Protein AF-A0A923QTP8-F1 (afdb_monomer)

Secondary structure (DSSP, 8-state):
------------PPPPP--------------S----------TTS-HHHHHHHHHHHHHHHHHHHHHH--HHHHHHHHHHHHHHHHHHHHHH-TTGGG----HHHHHHHHHHHHHHHHHHHHS-HHHHHHHHHHHHHHHHHHHHHHHHH-BTTB-S-GGG-S--TTS--S-SS-----HHHHHHHHHHHHHHHHHHHHHHHHHHHHHHHTT-

Radius of gyration: 27.54 Å; Cα contacts (8 Å, |Δi|>4): 212; chains: 1; bounding box: 86×65×60 Å

Foldseek 3Di:
DDDDDDPDPPDDDDDDDPPPDDPPDDVPPPPPDDDDDDPDPCPDPDVVVVVVVVVVVVVVVVVVVVQLDALLLVLLQVVLVVLLVVLVVCVVPCCVVNARSQPVNSVVSNVLSVVSNCLSHPHTLVSSLVSLLVLLVVLQVVLVLCVVQADAPDDSDVVPVDPDPPPPCSDPDDPRSDNVVSVVSNVSSCSSNVSSVVSVVVVVVVVVVVVD

Mean predicted aligned error: 13.57 Å

Sequence (212 aa):
MEFKKNDRLKASQPFPGTSNRAPDYKPSELSPGLSTSSRGHISGVDSTYLEREFIRSNRLARDQRLVFASPANTACTILGAVIILFGLIGFGIPSFFGLHMSPANNFIHLFLGGVALYFGLKTPSKTATKAALTFGTLFGLVALTGFLFGSPGTFSMPLFSGNDPLLWPISRGSFELGASDHVIHALLAIAFLIPAFSSRMKDRNLQADATR

pLDDT: mean 76.87, std 19.94, range [34.31, 98.38]

Structure (mmCIF, N/CA/C/O backbone):
data_AF-A0A923QTP8-F1
#
_entry.id   AF-A0A923QTP8-F1
#
loop_
_atom_site.group_PDB
_atom_site.id
_atom_site.type_symbol
_atom_site.label_atom_id
_atom_site.label_alt_id
_atom_site.label_comp_id
_atom_site.label_asym_id
_atom_site.label_entity_id
_atom_site.label_seq_id
_atom_site.pdbx_PDB_ins_code
_atom_site.Cartn_x
_atom_site.Cartn_y
_atom_site.Cartn_z
_atom_site.occupancy
_atom_site.B_iso_or_equiv
_atom_site.auth_seq_id
_atom_site.auth_comp_id
_atom_site.auth_asym_id
_atom_site.auth_atom_id
_atom_site.pdbx_PDB_model_num
ATOM 1 N N . MET A 1 1 ? -2.875 -47.825 8.045 1.00 49.88 1 MET A N 1
ATOM 2 C CA . MET A 1 1 ? -2.839 -46.376 8.340 1.00 49.88 1 MET A CA 1
ATOM 3 C C . MET A 1 1 ? -4.049 -45.750 7.676 1.00 49.88 1 MET A C 1
ATOM 5 O O . MET A 1 1 ? -4.094 -45.666 6.458 1.00 49.88 1 MET A O 1
ATOM 9 N N . GLU A 1 2 ? -5.073 -45.454 8.467 1.00 48.69 2 GLU A N 1
ATOM 10 C CA . GLU A 1 2 ? -6.400 -45.053 7.998 1.00 48.69 2 GLU A CA 1
ATOM 11 C C . GLU A 1 2 ? -6.471 -43.521 7.923 1.00 48.69 2 GLU A C 1
ATOM 13 O O . GLU A 1 2 ? -6.349 -42.824 8.932 1.00 48.69 2 GLU A O 1
ATOM 18 N N . PHE A 1 3 ? -6.582 -42.985 6.705 1.00 48.06 3 PHE A N 1
ATOM 19 C CA . PHE A 1 3 ? -6.635 -41.546 6.455 1.00 48.06 3 PHE A CA 1
ATOM 20 C C . PHE A 1 3 ? -8.047 -41.026 6.745 1.00 48.06 3 PHE A C 1
ATOM 22 O O . PHE A 1 3 ? -8.978 -41.200 5.958 1.00 48.06 3 PHE A O 1
ATOM 29 N N . LYS A 1 4 ? -8.202 -40.379 7.902 1.00 59.47 4 LYS A N 1
ATOM 30 C CA . LYS A 1 4 ? -9.449 -39.754 8.349 1.00 59.47 4 LYS A CA 1
ATOM 31 C C . LYS A 1 4 ? -9.740 -38.507 7.503 1.00 59.47 4 LYS A C 1
ATOM 33 O O . LYS A 1 4 ? -9.095 -37.470 7.652 1.00 59.47 4 LYS A O 1
ATOM 38 N N . LYS A 1 5 ? -10.707 -38.633 6.592 1.00 55.53 5 LYS A N 1
ATOM 39 C CA . LYS A 1 5 ? -11.256 -37.556 5.756 1.00 55.53 5 LYS A CA 1
ATOM 40 C C . LYS A 1 5 ? -11.964 -36.535 6.659 1.00 55.53 5 LYS A C 1
ATOM 42 O O . LYS A 1 5 ? -12.968 -36.854 7.286 1.00 55.53 5 LYS A O 1
ATOM 47 N N . ASN A 1 6 ? -11.417 -35.325 6.762 1.00 59.94 6 ASN A N 1
ATOM 48 C CA . ASN A 1 6 ? -12.056 -34.220 7.475 1.00 59.94 6 ASN A CA 1
ATOM 49 C C . ASN A 1 6 ? -12.914 -33.410 6.500 1.00 59.94 6 ASN A C 1
ATOM 51 O O . ASN A 1 6 ? -12.432 -32.481 5.851 1.00 59.94 6 ASN A O 1
ATOM 55 N N . ASP A 1 7 ? -14.200 -33.742 6.450 1.00 64.31 7 ASP A N 1
ATOM 56 C CA . ASP A 1 7 ? -15.228 -32.914 5.828 1.00 64.31 7 ASP A CA 1
ATOM 57 C C . ASP A 1 7 ? -15.490 -31.677 6.702 1.00 64.31 7 ASP A C 1
ATOM 59 O O . ASP A 1 7 ? -16.223 -31.703 7.692 1.00 64.31 7 ASP A O 1
ATOM 63 N N . ARG A 1 8 ? -14.863 -30.555 6.340 1.00 48.97 8 ARG A N 1
ATOM 64 C CA . ARG A 1 8 ? -15.252 -29.213 6.804 1.00 48.97 8 ARG A CA 1
ATOM 65 C C . ARG A 1 8 ? -15.420 -28.270 5.617 1.00 48.97 8 ARG A C 1
ATOM 67 O O . ARG A 1 8 ? -14.780 -27.227 5.525 1.00 48.97 8 ARG A O 1
ATOM 74 N N . LEU A 1 9 ? -16.351 -28.612 4.732 1.00 50.81 9 LEU A N 1
ATOM 75 C CA . LEU A 1 9 ? -17.009 -27.631 3.874 1.00 50.81 9 LEU A CA 1
ATOM 76 C C . LEU A 1 9 ? -18.044 -26.883 4.723 1.00 50.81 9 LEU A C 1
ATOM 78 O O . LEU A 1 9 ? -19.193 -27.297 4.848 1.00 50.81 9 LEU A O 1
ATOM 82 N N . LYS A 1 10 ? -17.628 -25.781 5.355 1.00 51.69 10 LYS A N 1
ATOM 83 C CA . LYS A 1 10 ? -18.587 -24.781 5.833 1.00 51.69 10 LYS A CA 1
ATOM 84 C C . LYS A 1 10 ? -18.985 -23.925 4.640 1.00 51.69 10 LYS A C 1
ATOM 86 O O . LYS A 1 10 ? -18.178 -23.149 4.139 1.00 51.69 10 LYS A O 1
ATOM 91 N N . ALA A 1 11 ? -20.229 -24.110 4.211 1.00 47.16 11 ALA A N 1
ATOM 92 C CA . ALA A 1 11 ? -20.917 -23.289 3.233 1.00 47.16 11 ALA A CA 1
ATOM 93 C C . ALA A 1 11 ? -20.685 -21.797 3.521 1.00 47.16 11 ALA A C 1
ATOM 95 O O . ALA A 1 11 ? -21.060 -21.280 4.577 1.00 47.16 11 ALA A O 1
ATOM 96 N N . SER A 1 12 ? -20.047 -21.120 2.571 1.00 49.59 12 SER A N 1
ATOM 97 C CA . SER A 1 12 ? -19.997 -19.668 2.498 1.00 49.59 12 SER A CA 1
ATOM 98 C C . SER A 1 12 ? -21.420 -19.154 2.300 1.00 49.59 12 SER A C 1
ATOM 100 O O . SER A 1 12 ? -21.999 -19.313 1.227 1.00 49.59 12 SER A O 1
ATOM 102 N N . GLN A 1 13 ? -21.994 -18.570 3.348 1.00 55.97 13 GLN A N 1
ATOM 103 C CA . GLN A 1 13 ? -23.223 -17.793 3.233 1.00 55.97 13 GLN A CA 1
ATOM 104 C C . GLN A 1 13 ? -22.972 -16.627 2.257 1.00 55.97 13 GLN A C 1
ATOM 106 O O . GLN A 1 13 ? -21.936 -15.962 2.376 1.00 55.97 13 GLN A O 1
ATOM 111 N N . PRO A 1 14 ? -23.864 -16.380 1.285 1.00 56.78 14 PRO A N 1
ATOM 112 C CA . PRO A 1 14 ? -23.717 -15.264 0.364 1.00 56.78 14 PRO A CA 1
ATOM 113 C C . PRO A 1 14 ? -23.826 -13.940 1.129 1.00 56.78 14 PRO A C 1
ATOM 115 O O . PRO A 1 14 ? -24.720 -13.749 1.952 1.00 56.78 14 PRO A O 1
ATOM 118 N N . PHE A 1 15 ? -22.896 -13.023 0.858 1.00 56.28 15 PHE A N 1
ATOM 119 C CA . PHE A 1 15 ? -22.961 -11.656 1.362 1.00 56.28 15 PHE A CA 1
ATOM 120 C C . PHE A 1 15 ? -24.260 -10.995 0.871 1.00 56.28 15 PHE A C 1
ATOM 122 O O . PHE A 1 15 ? -24.483 -10.961 -0.342 1.00 56.28 15 PHE A O 1
ATOM 129 N N . PRO A 1 16 ? -25.106 -10.441 1.759 1.00 58.12 16 PRO A N 1
ATOM 130 C CA . PRO A 1 16 ? -26.218 -9.611 1.325 1.00 58.12 16 PRO A CA 1
ATOM 131 C C . PRO A 1 16 ? -25.636 -8.367 0.652 1.00 58.12 16 PRO A C 1
ATOM 133 O O . PRO A 1 16 ? -24.902 -7.592 1.268 1.00 58.12 16 PRO A O 1
ATOM 136 N N . GLY A 1 17 ? -25.914 -8.221 -0.644 1.00 52.31 17 GLY A N 1
ATOM 137 C CA . GLY A 1 17 ? -25.477 -7.086 -1.442 1.00 52.31 17 GLY A CA 1
ATOM 138 C C . GLY A 1 17 ? -25.905 -5.780 -0.784 1.00 52.31 17 GLY A C 1
ATOM 139 O O . GLY A 1 17 ? -27.092 -5.527 -0.581 1.00 52.31 17 GLY A O 1
ATOM 140 N N . THR A 1 18 ? -24.932 -4.935 -0.457 1.00 51.88 18 THR A N 1
ATOM 141 C CA . THR A 1 18 ? -25.176 -3.561 -0.031 1.00 51.88 18 THR A CA 1
ATOM 142 C C . THR A 1 18 ? -25.583 -2.747 -1.253 1.00 51.88 18 THR A C 1
ATOM 144 O O . THR A 1 18 ? -24.780 -2.098 -1.922 1.00 51.88 18 THR A O 1
ATOM 147 N N . SER A 1 19 ? -26.875 -2.806 -1.565 1.00 54.25 19 SER A N 1
ATOM 148 C CA . SER A 1 19 ? -27.546 -1.810 -2.390 1.00 54.25 19 SER A CA 1
ATOM 149 C C . SER A 1 19 ? -27.384 -0.451 -1.695 1.00 54.25 19 SER A C 1
ATOM 151 O O . SER A 1 19 ? -28.144 -0.103 -0.793 1.00 54.25 19 SER A O 1
ATOM 153 N N . ASN A 1 20 ? -26.373 0.316 -2.113 1.00 51.41 20 ASN A N 1
ATOM 154 C CA . ASN A 1 20 ? -26.190 1.736 -1.798 1.00 51.41 20 ASN A CA 1
ATOM 155 C C . ASN A 1 20 ? -27.245 2.582 -2.531 1.00 51.41 20 ASN A C 1
ATOM 157 O O . ASN A 1 20 ? -26.923 3.495 -3.291 1.00 51.41 20 ASN A O 1
ATOM 161 N N . ARG A 1 21 ? -28.521 2.263 -2.330 1.00 51.12 21 ARG A N 1
ATOM 162 C CA . ARG A 1 21 ? -29.630 3.114 -2.736 1.00 51.12 21 ARG A CA 1
ATOM 163 C C . ARG A 1 21 ? -30.172 3.719 -1.454 1.00 51.12 21 ARG A C 1
ATOM 165 O O . ARG A 1 21 ? -30.840 3.039 -0.681 1.00 51.12 21 ARG A O 1
ATOM 172 N N . ALA A 1 22 ? -29.812 4.976 -1.199 1.00 54.69 22 ALA A N 1
ATOM 173 C CA . ALA A 1 22 ? -30.555 5.774 -0.237 1.00 54.69 22 ALA A CA 1
ATOM 174 C C . ALA A 1 22 ? -32.041 5.690 -0.633 1.00 54.69 22 ALA A C 1
ATOM 176 O O . ALA A 1 22 ? -32.329 5.784 -1.832 1.00 54.69 22 ALA A O 1
ATOM 177 N N . PRO A 1 23 ? -32.966 5.433 0.308 1.00 55.28 23 PRO A N 1
ATOM 178 C CA . PRO A 1 23 ? -34.382 5.431 -0.013 1.00 55.28 23 PRO A CA 1
ATOM 179 C C . PRO A 1 23 ? -34.733 6.811 -0.565 1.00 55.28 23 PRO A C 1
ATOM 181 O O . PRO A 1 23 ? -34.576 7.827 0.111 1.00 55.28 23 PRO A O 1
ATOM 184 N N . ASP A 1 24 ? -35.136 6.824 -1.830 1.00 52.28 24 ASP A N 1
ATOM 185 C CA . ASP A 1 24 ? -35.601 8.006 -2.536 1.00 52.28 24 ASP A CA 1
ATOM 186 C C . ASP A 1 24 ? -36.964 8.366 -1.937 1.00 52.28 24 ASP A C 1
ATOM 188 O O . ASP A 1 24 ? -38.003 7.800 -2.283 1.00 52.28 24 ASP A O 1
ATOM 192 N N . TYR A 1 25 ? -36.937 9.210 -0.908 1.00 55.06 25 TYR A N 1
ATOM 193 C CA . TYR A 1 25 ? -38.126 9.648 -0.195 1.00 55.06 25 TYR A CA 1
ATOM 194 C C . TYR A 1 25 ? -38.876 10.644 -1.082 1.00 55.06 25 TYR A C 1
ATOM 196 O O . TYR A 1 25 ? -38.602 11.843 -1.053 1.00 55.06 25 TYR A O 1
ATOM 204 N N . LYS A 1 26 ? -39.812 10.142 -1.898 1.00 53.22 26 LYS A N 1
ATOM 205 C CA . LYS A 1 26 ? -40.790 10.966 -2.620 1.00 53.22 26 LYS A CA 1
ATOM 206 C C . LYS A 1 26 ? -41.870 11.449 -1.641 1.00 53.22 26 LYS A C 1
ATOM 208 O O . LYS A 1 26 ? -42.674 10.629 -1.204 1.00 53.22 26 LYS A O 1
ATOM 213 N N . PRO A 1 27 ? -41.967 12.754 -1.324 1.00 51.12 27 PRO A N 1
ATOM 214 C CA . PRO A 1 27 ? -42.926 13.261 -0.337 1.00 51.12 27 PRO A CA 1
ATOM 215 C C . PRO A 1 27 ? -44.370 13.411 -0.858 1.00 51.12 27 PRO A C 1
ATOM 217 O O . PRO A 1 27 ? -45.139 14.172 -0.280 1.00 51.12 27 PRO A O 1
ATOM 220 N N . SER A 1 28 ? -44.755 12.773 -1.968 1.00 55.53 28 SER A N 1
ATOM 221 C CA . SER A 1 28 ? -45.907 13.231 -2.767 1.00 55.53 28 SER A CA 1
ATOM 222 C C . SER A 1 28 ? -47.130 12.311 -2.816 1.00 55.53 28 SER A C 1
ATOM 224 O O . SER A 1 28 ? -48.044 12.600 -3.577 1.00 55.53 28 SER A O 1
ATOM 226 N N . GLU A 1 29 ? -47.212 11.258 -2.003 1.00 52.28 29 GLU A N 1
ATOM 227 C CA . GLU A 1 29 ? -48.442 10.453 -1.871 1.00 52.28 29 GLU A CA 1
ATOM 228 C C . GLU A 1 29 ? -49.025 10.558 -0.456 1.00 52.28 29 GLU A C 1
ATOM 230 O O . GLU A 1 29 ? -49.280 9.575 0.236 1.00 52.28 29 GLU A O 1
ATOM 235 N N . LEU A 1 30 ? -49.253 11.798 -0.011 1.00 53.50 30 LEU A N 1
ATOM 236 C CA . LEU A 1 30 ? -50.246 12.060 1.026 1.00 53.50 30 LEU A CA 1
ATOM 237 C C . LEU A 1 30 ? -51.630 11.849 0.408 1.00 53.50 30 LEU A C 1
ATOM 239 O O . LEU A 1 30 ? -52.107 12.662 -0.381 1.00 53.50 30 LEU A O 1
ATOM 243 N N . SER A 1 31 ? -52.259 10.737 0.779 1.00 51.66 31 SER A N 1
ATOM 244 C CA . SER A 1 31 ? -53.664 10.462 0.489 1.00 51.66 31 SER A CA 1
ATOM 245 C C . SER A 1 31 ? -54.544 11.621 0.993 1.00 51.66 31 SER A C 1
ATOM 247 O O . SER A 1 31 ? -54.519 11.921 2.191 1.00 51.66 31 SER A O 1
ATOM 249 N N . PRO A 1 32 ? -55.328 12.285 0.123 1.00 56.62 32 PRO A N 1
ATOM 250 C CA . PRO A 1 32 ? -56.246 13.339 0.524 1.00 56.62 32 PRO A CA 1
ATOM 251 C C . PRO A 1 32 ? -57.531 12.689 1.030 1.00 56.62 32 PRO A C 1
ATOM 253 O O . PRO A 1 32 ? -58.429 12.356 0.262 1.00 56.62 32 PRO A O 1
ATOM 256 N N . GLY A 1 33 ? -57.606 12.458 2.335 1.00 55.03 33 GLY A N 1
ATOM 257 C CA . GLY A 1 33 ? -58.810 11.876 2.907 1.00 55.03 33 GLY A CA 1
ATOM 258 C C . GLY A 1 33 ? -58.648 11.427 4.341 1.00 55.03 33 GLY A C 1
ATOM 259 O O . GLY A 1 33 ? -58.878 10.262 4.628 1.00 55.03 33 GLY A O 1
ATOM 260 N N . LEU A 1 34 ? -58.284 12.332 5.249 1.00 51.47 34 LEU A N 1
ATOM 261 C CA . LEU A 1 34 ? -58.623 12.134 6.653 1.00 51.47 34 LEU A CA 1
ATOM 262 C C . LEU A 1 34 ? -59.143 13.445 7.232 1.00 51.47 34 LEU A C 1
ATOM 264 O O . LEU A 1 34 ? -58.457 14.466 7.269 1.00 51.47 34 LEU A O 1
ATOM 268 N N . SER A 1 35 ? -60.414 13.388 7.610 1.00 48.69 35 SER A N 1
ATOM 269 C CA . SER A 1 35 ? -61.196 14.474 8.163 1.00 48.69 35 SER A CA 1
ATOM 270 C C . SER A 1 35 ? -60.531 15.088 9.387 1.00 48.69 35 SER A C 1
ATOM 272 O O . SER A 1 35 ? -60.053 14.391 10.281 1.00 48.69 35 SER A O 1
ATOM 274 N N . THR A 1 36 ? -60.620 16.406 9.448 1.00 63.59 36 THR A N 1
ATOM 275 C CA . THR A 1 36 ? -60.421 17.246 10.621 1.00 63.59 36 THR A CA 1
ATOM 276 C C . THR A 1 36 ? -61.189 16.707 11.834 1.00 63.59 36 THR A C 1
ATOM 278 O O . THR A 1 36 ? -62.387 16.946 11.967 1.00 63.59 36 THR A O 1
ATOM 281 N N . SER A 1 37 ? -60.521 16.000 12.742 1.00 55.50 37 SER A N 1
ATOM 282 C CA . SER A 1 37 ? -60.993 15.850 14.118 1.00 55.50 37 SER A CA 1
ATOM 283 C C . SER A 1 37 ? -59.845 15.453 15.036 1.00 55.50 37 SER A C 1
ATOM 285 O O . SER A 1 37 ? -59.047 14.576 14.724 1.00 55.50 37 SER A O 1
ATOM 287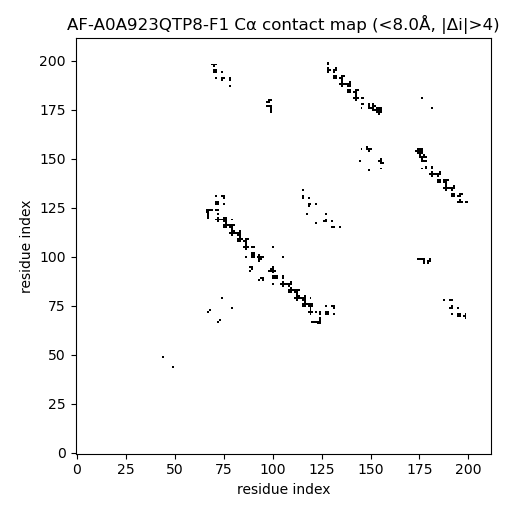 N N . SER A 1 38 ? -59.807 16.111 16.188 1.00 47.38 38 SER A N 1
ATOM 288 C CA . SER A 1 38 ? -58.828 15.975 17.262 1.00 47.38 38 SER A CA 1
ATOM 289 C C . SER A 1 38 ? -57.472 16.636 17.011 1.00 47.38 38 SER A C 1
ATOM 291 O O . SER A 1 38 ? -56.485 16.045 16.579 1.00 47.38 38 SER A O 1
ATOM 293 N N . ARG A 1 39 ? -57.426 17.908 17.411 1.00 51.94 39 ARG A N 1
ATOM 294 C CA . ARG A 1 39 ? -56.231 18.659 17.805 1.00 51.94 39 ARG A CA 1
ATOM 295 C C . ARG A 1 39 ? -55.662 18.025 19.088 1.00 51.94 39 ARG A C 1
ATOM 297 O O . ARG A 1 39 ? -55.672 18.633 20.152 1.00 51.94 39 ARG A O 1
ATOM 304 N N . GLY A 1 40 ? -55.250 16.762 18.995 1.00 51.34 40 GLY A N 1
ATOM 305 C CA . GLY A 1 40 ? -54.572 16.026 20.048 1.00 51.34 40 GLY A CA 1
ATOM 306 C C . GLY A 1 40 ? -53.149 16.542 20.143 1.00 51.34 40 GLY A C 1
ATOM 307 O O . GLY A 1 40 ? -52.310 16.254 19.295 1.00 51.34 40 GLY A O 1
ATOM 308 N N . HIS A 1 41 ? -52.900 17.363 21.153 1.00 51.78 41 HIS A N 1
ATOM 309 C CA . HIS A 1 41 ? -51.566 17.733 21.587 1.00 51.78 41 HIS A CA 1
ATOM 310 C C . HIS A 1 41 ? -50.790 16.428 21.841 1.00 51.78 41 HIS A C 1
ATOM 312 O O . HIS A 1 41 ? -51.045 15.748 22.831 1.00 51.78 41 HIS A O 1
ATOM 318 N N . ILE A 1 42 ? -49.894 16.025 20.929 1.00 57.59 42 ILE A N 1
ATOM 319 C CA . ILE A 1 42 ? -48.954 14.915 21.158 1.00 57.59 42 ILE A CA 1
ATOM 320 C C . ILE A 1 42 ? -47.891 15.432 22.140 1.00 57.59 42 ILE A C 1
ATOM 322 O O . ILE A 1 42 ? -46.729 15.644 21.803 1.00 57.59 42 ILE A O 1
ATOM 326 N N . SER A 1 43 ? -48.319 15.710 23.368 1.00 59.12 43 SER A N 1
ATOM 327 C CA . SER A 1 43 ? -47.486 15.998 24.529 1.00 59.12 43 SER A CA 1
ATOM 328 C C . SER A 1 43 ? -46.964 14.671 25.075 1.00 59.12 43 SER A C 1
ATOM 330 O O . SER A 1 43 ? -47.435 14.184 26.100 1.00 59.12 43 SER A O 1
ATOM 332 N N . GLY A 1 44 ? -46.077 14.006 24.335 1.00 63.72 44 GLY A N 1
ATOM 333 C CA . GLY A 1 44 ? -45.640 12.669 24.749 1.00 63.72 44 GLY A CA 1
ATOM 334 C C . GLY A 1 44 ? -44.420 12.083 24.057 1.00 63.72 44 GLY A C 1
ATOM 335 O O . GLY A 1 44 ? -43.937 11.049 24.506 1.00 63.72 44 GLY A O 1
ATOM 336 N N . VAL A 1 45 ? -43.880 12.712 23.007 1.00 61.84 45 VAL A N 1
ATOM 337 C CA . VAL A 1 45 ? -42.536 12.343 22.548 1.00 61.84 45 VAL A CA 1
ATOM 338 C C . VAL A 1 45 ? -41.553 13.106 23.419 1.00 61.84 45 VAL A C 1
ATOM 340 O O . VAL A 1 45 ? -41.284 14.283 23.193 1.00 61.84 45 VAL A O 1
ATOM 343 N N . ASP A 1 46 ? -41.092 12.434 24.468 1.00 79.25 46 ASP A N 1
ATOM 344 C CA . ASP A 1 46 ? -40.074 12.934 25.381 1.00 79.25 46 ASP A CA 1
ATOM 345 C C . ASP A 1 46 ? -38.847 13.371 24.563 1.00 79.25 46 ASP A C 1
ATOM 347 O O . ASP A 1 46 ? -38.204 12.556 23.892 1.00 79.25 46 ASP A O 1
ATOM 351 N N . SER A 1 47 ? -38.543 14.671 24.569 1.00 81.56 47 SER A N 1
ATOM 352 C CA . SER A 1 47 ? -37.423 15.252 23.819 1.00 81.56 47 SER A CA 1
ATOM 353 C C . SER A 1 47 ? -36.098 14.570 24.166 1.00 81.56 47 SER A C 1
ATOM 355 O O . SER A 1 47 ? -35.224 14.439 23.306 1.00 81.56 47 SER A O 1
ATOM 357 N N . THR A 1 48 ? -35.990 14.027 25.382 1.00 84.06 48 THR A N 1
ATOM 358 C CA . THR A 1 48 ? -34.822 13.268 25.832 1.00 84.06 48 THR A CA 1
ATOM 359 C C . THR A 1 48 ? -34.656 11.934 25.095 1.00 84.06 48 THR A C 1
ATOM 361 O O . THR A 1 48 ? -33.536 11.441 24.954 1.00 84.06 48 THR A O 1
ATOM 364 N N . TYR A 1 49 ? -35.733 11.314 24.599 1.00 85.06 49 TYR A N 1
ATOM 365 C CA . TYR A 1 49 ? -35.647 10.096 23.786 1.00 85.06 49 TYR A CA 1
ATOM 366 C C . TYR A 1 49 ? -35.077 10.394 22.395 1.00 85.06 49 TYR A C 1
ATOM 368 O O . TYR A 1 49 ? -34.147 9.713 21.958 1.00 85.06 49 TYR A O 1
ATOM 376 N N . LEU A 1 50 ? -35.579 11.44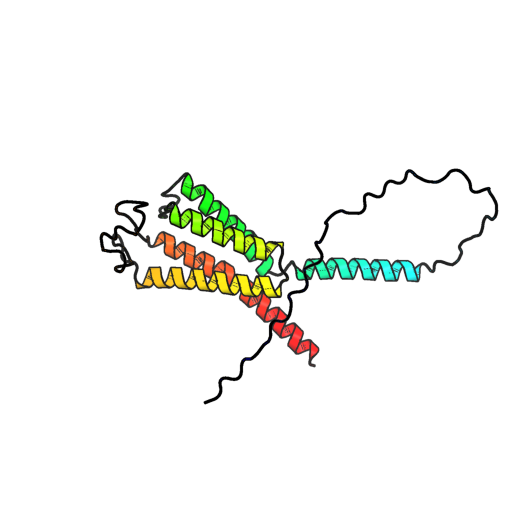1 21.732 1.00 84.62 50 LEU A N 1
ATOM 377 C CA . LEU A 1 50 ? -35.090 11.846 20.410 1.00 84.62 50 LEU A CA 1
ATOM 378 C C . LEU A 1 50 ? -33.628 12.295 20.458 1.00 84.62 50 LEU A C 1
ATOM 380 O O . LEU A 1 50 ? -32.847 11.928 19.583 1.00 84.62 50 LEU A O 1
ATOM 384 N N . GLU A 1 51 ? -33.235 13.023 21.503 1.00 85.38 51 GLU A N 1
ATOM 385 C CA . GLU A 1 51 ? -31.841 13.415 21.706 1.00 85.38 51 GLU A CA 1
ATOM 386 C C . GLU A 1 51 ? -30.933 12.193 21.917 1.00 85.38 51 GLU A C 1
ATOM 388 O O . GLU A 1 51 ? -29.878 12.088 21.286 1.00 85.38 51 GLU A O 1
ATOM 393 N N . ARG A 1 52 ? -31.364 11.211 22.724 1.00 88.38 52 ARG A N 1
ATOM 394 C CA . ARG A 1 52 ? -30.614 9.960 22.930 1.00 88.38 52 ARG A CA 1
ATOM 395 C C . ARG A 1 52 ? -30.438 9.164 21.638 1.00 88.38 52 ARG A C 1
ATOM 397 O O . ARG A 1 52 ? -29.320 8.727 21.360 1.00 88.38 52 ARG A O 1
ATOM 404 N N . GLU A 1 53 ? -31.487 8.996 20.836 1.00 87.62 53 GLU A N 1
ATOM 405 C CA . GLU A 1 53 ? -31.390 8.271 19.558 1.00 87.62 53 GLU A CA 1
ATOM 406 C C . GLU A 1 53 ? -30.589 9.045 18.498 1.00 87.62 53 GLU A C 1
ATOM 408 O O . GLU A 1 53 ? -29.799 8.455 17.752 1.00 87.62 53 GLU A O 1
ATOM 413 N N . PHE A 1 54 ? -30.677 10.376 18.475 1.00 89.19 54 PHE A N 1
ATOM 414 C CA . PHE A 1 54 ? -29.814 11.192 17.622 1.00 89.19 54 PHE A CA 1
ATOM 415 C C . PHE A 1 54 ? -28.336 11.055 18.014 1.00 89.19 54 PHE A C 1
ATOM 417 O O . PHE A 1 54 ? -27.491 10.790 17.158 1.00 89.19 54 PHE A O 1
ATOM 424 N N . ILE A 1 55 ? -28.004 11.149 19.306 1.00 88.00 55 ILE A N 1
ATOM 425 C CA . ILE A 1 55 ? -26.631 10.960 19.803 1.00 88.00 55 ILE A CA 1
ATOM 426 C C . ILE A 1 55 ? -26.128 9.548 19.483 1.00 88.00 55 ILE A C 1
ATOM 428 O O . ILE A 1 55 ? -24.978 9.377 19.060 1.00 88.00 55 ILE A O 1
ATOM 432 N N . ARG A 1 56 ? -26.982 8.533 19.650 1.00 89.62 56 ARG A N 1
ATOM 433 C CA . ARG A 1 56 ? -26.659 7.137 19.348 1.00 89.62 56 ARG A CA 1
ATOM 434 C C . ARG A 1 56 ? -26.363 6.938 17.864 1.00 89.62 56 ARG A C 1
ATOM 436 O O . ARG A 1 56 ? -25.316 6.386 17.535 1.00 89.62 56 ARG A O 1
ATOM 443 N N . SER A 1 57 ? -27.228 7.425 16.976 1.00 85.75 57 SER A N 1
ATOM 444 C CA . SER A 1 57 ? -27.045 7.284 15.525 1.00 85.75 57 SER A CA 1
ATOM 445 C C . SER A 1 57 ? -25.803 8.030 15.022 1.00 85.75 57 SER A C 1
ATOM 447 O O . SER A 1 57 ? -25.021 7.467 14.252 1.00 85.75 57 SER A O 1
ATOM 449 N N . ASN A 1 58 ? -25.536 9.239 15.532 1.00 88.06 58 ASN A N 1
ATOM 450 C CA . ASN A 1 58 ? -24.328 9.995 15.190 1.00 88.06 58 ASN A CA 1
ATOM 451 C C . ASN A 1 58 ? -23.045 9.308 15.685 1.00 88.06 58 ASN A C 1
ATOM 453 O O . ASN A 1 58 ? -22.023 9.326 14.993 1.00 88.06 58 ASN A O 1
ATOM 457 N N . ARG A 1 59 ? -23.084 8.682 16.870 1.00 83.38 59 ARG A N 1
ATOM 458 C CA . ARG A 1 59 ? -21.958 7.897 17.393 1.00 83.38 59 ARG A CA 1
ATOM 459 C C . ARG A 1 59 ? -21.702 6.668 16.522 1.00 83.38 59 ARG A C 1
ATOM 461 O O . ARG A 1 59 ? -20.573 6.473 16.094 1.00 83.38 59 ARG A O 1
ATOM 468 N N . LEU A 1 60 ? -22.747 5.925 16.157 1.00 80.25 60 LEU A N 1
ATOM 469 C CA . LEU A 1 60 ? -22.626 4.762 15.272 1.00 80.25 60 LEU A CA 1
ATOM 470 C C . LEU A 1 60 ? -22.064 5.140 13.893 1.00 80.25 60 LEU A C 1
ATOM 472 O O . LEU A 1 60 ? -21.183 4.452 13.382 1.00 80.25 60 LEU A O 1
ATOM 476 N N . ALA A 1 61 ? -22.511 6.254 13.307 1.00 76.94 61 ALA A N 1
ATOM 477 C CA . ALA A 1 61 ? -21.996 6.741 12.027 1.00 76.94 61 ALA A CA 1
ATOM 478 C C . ALA A 1 61 ? -20.519 7.174 12.106 1.00 76.94 61 ALA A C 1
ATOM 480 O O . ALA A 1 61 ? -19.737 6.901 11.188 1.00 76.94 61 ALA A O 1
ATOM 481 N N . ARG A 1 62 ? -20.111 7.826 13.205 1.00 75.38 62 ARG A N 1
ATOM 482 C CA . ARG A 1 62 ? -18.702 8.166 13.462 1.00 75.38 62 ARG A CA 1
ATOM 483 C C . ARG A 1 62 ? -17.847 6.924 13.665 1.00 75.38 62 ARG A C 1
ATOM 485 O O . ARG A 1 62 ? -16.787 6.834 13.051 1.00 75.38 62 ARG A O 1
ATOM 492 N N . ASP A 1 63 ? -18.324 5.966 14.446 1.00 75.38 63 ASP A N 1
ATOM 493 C CA . ASP A 1 63 ? -17.619 4.712 14.694 1.00 75.38 63 ASP A CA 1
ATOM 494 C C . ASP A 1 63 ? -17.436 3.938 13.387 1.00 75.38 63 ASP A C 1
ATOM 496 O O . ASP A 1 63 ? -16.332 3.486 13.095 1.00 75.38 63 ASP A O 1
ATOM 500 N N . GLN A 1 64 ? -18.456 3.894 12.522 1.00 69.81 64 GLN A N 1
ATOM 501 C CA . GLN A 1 64 ? -18.326 3.307 11.187 1.00 69.81 64 GLN A CA 1
ATOM 502 C C . GLN A 1 64 ? -17.267 4.016 10.333 1.00 69.81 64 GLN A C 1
ATOM 504 O O . GLN A 1 64 ? -16.454 3.346 9.701 1.00 69.81 64 GLN A O 1
ATOM 509 N N . ARG A 1 65 ? -17.207 5.355 10.333 1.00 66.38 65 ARG A N 1
ATOM 510 C CA . ARG A 1 65 ? -16.145 6.081 9.610 1.00 66.38 65 ARG A CA 1
ATOM 511 C C . ARG A 1 65 ? -14.759 5.794 10.183 1.00 66.38 65 ARG A C 1
ATOM 513 O O . ARG A 1 65 ? -13.822 5.592 9.417 1.00 66.38 65 ARG A O 1
ATOM 520 N N . LEU A 1 66 ? -14.627 5.724 11.505 1.00 65.38 66 LEU A N 1
ATOM 521 C CA . LEU A 1 66 ? -13.369 5.386 12.173 1.00 65.38 66 LEU A CA 1
ATOM 522 C C . LEU A 1 66 ? -12.930 3.940 11.888 1.00 65.38 66 LEU A C 1
ATOM 524 O O . LEU A 1 66 ? -11.733 3.685 11.781 1.00 65.38 66 LEU A O 1
ATOM 528 N N . VAL A 1 67 ? -13.873 3.015 11.672 1.00 62.69 67 VAL A N 1
ATOM 529 C CA . VAL A 1 67 ? -13.598 1.621 11.268 1.00 62.69 67 VAL A CA 1
ATOM 530 C C . VAL A 1 67 ? -12.967 1.525 9.871 1.00 62.69 67 VAL A C 1
ATOM 532 O O . VAL A 1 67 ? -12.246 0.557 9.607 1.00 62.69 67 VAL A O 1
ATOM 535 N N . PHE A 1 68 ? -13.166 2.520 9.001 1.00 67.25 68 PHE A N 1
ATOM 536 C CA . PHE A 1 68 ? -12.550 2.584 7.666 1.00 67.25 68 PHE A CA 1
ATOM 537 C C . PHE A 1 68 ? -11.416 3.616 7.549 1.00 67.25 68 PHE A C 1
ATOM 539 O O . PHE A 1 68 ? -10.715 3.634 6.543 1.00 67.25 68 PHE A O 1
ATOM 546 N N . ALA A 1 69 ? -11.197 4.451 8.566 1.00 79.00 69 ALA A N 1
ATOM 547 C CA . ALA A 1 69 ? -10.209 5.530 8.554 1.00 79.00 69 ALA A CA 1
ATOM 548 C C . ALA A 1 69 ? -8.992 5.217 9.441 1.00 79.00 69 ALA A C 1
ATOM 550 O O . ALA A 1 69 ? -8.592 6.025 10.282 1.00 79.00 69 ALA A O 1
ATOM 551 N N . SER A 1 70 ? -8.392 4.034 9.277 1.00 91.06 70 SER A N 1
ATOM 552 C CA . SER A 1 70 ? -7.073 3.775 9.864 1.00 91.06 70 SER A CA 1
ATOM 553 C C . SER A 1 70 ? -5.954 4.389 9.014 1.00 91.06 70 SER A C 1
ATOM 555 O O . SER A 1 70 ? -6.115 4.533 7.799 1.00 91.06 70 SER A O 1
ATOM 557 N N . PRO A 1 71 ? -4.780 4.684 9.606 1.00 94.31 71 PRO A N 1
ATOM 558 C CA . PRO A 1 71 ? -3.593 5.055 8.838 1.00 94.31 71 PRO A CA 1
ATOM 559 C C . PRO A 1 71 ? -3.276 4.054 7.718 1.00 94.31 71 PRO A C 1
ATOM 561 O O . PRO A 1 71 ? -2.867 4.460 6.633 1.00 94.31 71 PRO A O 1
ATOM 564 N N . ALA A 1 72 ? -3.515 2.756 7.948 1.00 95.81 72 ALA A N 1
ATOM 565 C CA . ALA A 1 72 ? -3.329 1.723 6.933 1.00 95.81 72 ALA A CA 1
ATOM 566 C C . ALA A 1 72 ? -4.326 1.840 5.766 1.00 95.81 72 ALA A C 1
ATOM 568 O O . ALA A 1 72 ? -3.915 1.700 4.617 1.00 95.81 72 ALA A O 1
ATOM 569 N N . ASN A 1 73 ? -5.606 2.144 6.020 1.00 95.75 73 ASN A N 1
ATOM 570 C CA . ASN A 1 73 ? -6.582 2.399 4.949 1.00 95.75 73 ASN A CA 1
ATOM 571 C C . ASN A 1 73 ? -6.168 3.595 4.091 1.00 95.75 73 ASN A C 1
ATOM 573 O O . ASN A 1 73 ? -6.188 3.512 2.861 1.00 95.75 73 ASN A O 1
ATOM 577 N N . THR A 1 74 ? -5.764 4.688 4.741 1.00 95.44 74 THR A N 1
ATOM 578 C CA . THR A 1 74 ? -5.293 5.896 4.058 1.00 95.44 74 THR A CA 1
ATOM 579 C C . THR A 1 74 ? -4.071 5.588 3.197 1.00 95.44 74 THR A C 1
ATOM 581 O O . THR A 1 74 ? -4.058 5.936 2.019 1.00 95.44 74 THR A O 1
ATOM 584 N N . ALA A 1 75 ? -3.085 4.869 3.739 1.00 96.75 75 ALA A N 1
ATOM 585 C CA . ALA A 1 75 ? -1.893 4.469 2.998 1.00 96.75 75 ALA A CA 1
ATOM 586 C C . ALA A 1 75 ? -2.232 3.569 1.803 1.00 96.75 75 ALA A C 1
ATOM 588 O O . ALA A 1 75 ? -1.829 3.873 0.686 1.00 96.75 75 ALA A O 1
ATOM 589 N N . CYS A 1 76 ? -3.037 2.520 1.999 1.00 97.62 76 CYS A N 1
ATOM 590 C CA . CYS A 1 76 ? -3.500 1.650 0.915 1.00 97.62 76 CYS A CA 1
ATOM 591 C C . CYS A 1 76 ? -4.249 2.411 -0.183 1.00 97.62 76 CYS A C 1
ATOM 593 O O . CYS A 1 76 ? -4.066 2.116 -1.361 1.00 97.62 76 CYS A O 1
ATOM 595 N N . THR A 1 77 ? -5.051 3.409 0.188 1.00 97.06 77 THR A N 1
ATOM 596 C CA . THR A 1 77 ? -5.793 4.236 -0.769 1.00 97.06 77 THR A CA 1
ATOM 597 C C . THR A 1 77 ? -4.854 5.128 -1.575 1.00 97.06 77 THR A C 1
ATOM 599 O O . THR A 1 77 ? -4.859 5.080 -2.803 1.00 97.06 77 THR A O 1
ATOM 602 N N . ILE A 1 78 ? -4.026 5.925 -0.894 1.00 97.38 78 ILE A N 1
ATOM 603 C CA . ILE A 1 78 ? -3.137 6.893 -1.546 1.00 97.38 78 ILE A CA 1
ATOM 604 C C . ILE A 1 78 ? -2.074 6.162 -2.368 1.00 97.38 78 ILE A C 1
ATOM 606 O O . ILE A 1 78 ? -1.924 6.437 -3.555 1.00 97.38 78 ILE A O 1
ATOM 610 N N . LEU A 1 79 ? -1.367 5.201 -1.770 1.00 98.00 79 LEU A N 1
ATOM 611 C CA . LEU A 1 79 ? -0.309 4.460 -2.456 1.00 98.00 79 LEU A CA 1
ATOM 612 C C . LEU A 1 79 ? -0.873 3.566 -3.558 1.00 98.00 79 LEU A C 1
ATOM 614 O O . LEU A 1 79 ? -0.265 3.473 -4.616 1.00 98.00 79 LEU A O 1
ATOM 618 N N . GLY A 1 80 ? -2.049 2.959 -3.359 1.00 98.00 80 GLY A N 1
ATOM 619 C CA . GLY A 1 80 ? -2.732 2.210 -4.414 1.00 98.00 80 GLY A CA 1
ATOM 620 C C . GLY A 1 80 ? -3.020 3.083 -5.637 1.00 98.00 80 GLY A C 1
ATOM 621 O O . GLY A 1 80 ? -2.671 2.706 -6.753 1.00 98.00 80 GLY A O 1
ATOM 622 N N . ALA A 1 81 ? -3.565 4.286 -5.429 1.00 98.25 81 ALA A N 1
ATOM 623 C CA . ALA A 1 81 ? -3.802 5.245 -6.508 1.00 98.25 81 ALA A CA 1
ATOM 624 C C . ALA A 1 81 ? -2.500 5.705 -7.190 1.00 98.25 81 ALA A C 1
ATOM 626 O O . ALA A 1 81 ? -2.438 5.758 -8.418 1.00 98.25 81 ALA A O 1
ATOM 627 N N . VAL A 1 82 ? -1.447 5.986 -6.414 1.00 97.50 82 VAL A N 1
ATOM 628 C CA . VAL A 1 82 ? -0.127 6.367 -6.944 1.00 97.50 82 VAL A CA 1
ATOM 629 C C . VAL A 1 82 ? 0.471 5.245 -7.794 1.00 97.50 82 VAL A C 1
ATOM 631 O O . VAL A 1 82 ? 0.915 5.502 -8.908 1.00 97.50 82 VAL A O 1
ATOM 634 N N . ILE A 1 83 ? 0.439 3.997 -7.325 1.00 97.19 83 ILE A N 1
ATOM 635 C CA . ILE A 1 83 ? 0.970 2.846 -8.066 1.00 97.19 83 ILE A CA 1
ATOM 636 C C . ILE A 1 83 ? 0.194 2.627 -9.376 1.00 97.19 83 ILE A C 1
ATOM 638 O O . ILE A 1 83 ? 0.811 2.363 -10.407 1.00 97.19 83 ILE A O 1
ATOM 642 N N . ILE A 1 84 ? -1.137 2.785 -9.368 1.00 98.06 84 ILE A N 1
ATOM 643 C CA . ILE A 1 84 ? -1.940 2.751 -10.603 1.00 98.06 84 ILE A CA 1
ATOM 644 C C . ILE A 1 84 ? -1.466 3.839 -11.568 1.00 98.06 84 ILE A C 1
ATOM 646 O O . ILE A 1 84 ? -1.263 3.561 -12.748 1.00 98.06 84 ILE A O 1
ATOM 650 N N . LEU A 1 85 ? -1.259 5.063 -11.076 1.00 97.00 85 LEU A N 1
ATOM 651 C CA . LEU A 1 85 ? -0.794 6.173 -11.901 1.00 97.00 85 LEU A CA 1
ATOM 652 C C . LEU A 1 85 ? 0.584 5.888 -12.518 1.00 97.00 85 LEU A C 1
ATOM 654 O O . LEU A 1 85 ? 0.755 6.111 -13.713 1.00 97.00 85 LEU A O 1
ATOM 658 N N . PHE A 1 86 ? 1.531 5.335 -11.752 1.00 94.44 86 PHE A N 1
ATOM 659 C CA . PHE A 1 86 ? 2.825 4.890 -12.284 1.00 94.44 86 PHE A CA 1
ATOM 660 C C . PHE A 1 86 ? 2.660 3.829 -13.378 1.00 94.44 86 PHE A C 1
ATOM 662 O O . PHE A 1 86 ? 3.257 3.963 -14.443 1.00 94.44 86 PHE A O 1
ATOM 669 N N . GLY A 1 87 ? 1.800 2.828 -13.159 1.00 94.38 87 GLY A N 1
ATOM 670 C CA . GLY A 1 87 ? 1.500 1.810 -14.167 1.00 94.38 87 GLY A CA 1
ATOM 671 C C . GLY A 1 87 ? 0.922 2.401 -15.458 1.00 94.38 87 GLY A C 1
ATOM 672 O O . GLY A 1 87 ? 1.327 2.002 -16.545 1.00 94.38 87 GLY A O 1
ATOM 673 N N . LEU A 1 88 ? 0.021 3.385 -15.361 1.00 96.69 88 LEU A N 1
ATOM 674 C CA . LEU A 1 88 ? -0.540 4.074 -16.531 1.00 96.69 88 LEU A CA 1
ATOM 675 C C . LEU A 1 88 ? 0.507 4.928 -17.260 1.00 96.69 88 LEU A C 1
ATOM 677 O O . LEU A 1 88 ? 0.609 4.850 -18.484 1.00 96.69 88 LEU A O 1
ATOM 681 N N . ILE A 1 89 ? 1.295 5.720 -16.524 1.00 95.19 89 ILE A N 1
ATOM 682 C CA . ILE A 1 89 ? 2.350 6.571 -17.097 1.00 95.19 89 ILE A CA 1
ATOM 683 C C . ILE A 1 89 ? 3.400 5.717 -17.811 1.00 95.19 89 ILE A C 1
ATOM 685 O O . ILE A 1 89 ? 3.828 6.083 -18.905 1.00 95.19 89 ILE A O 1
ATOM 689 N N . GLY A 1 90 ? 3.768 4.564 -17.248 1.00 91.69 90 GLY A N 1
ATOM 690 C CA . GLY A 1 90 ? 4.766 3.668 -17.826 1.00 91.69 90 GLY A CA 1
ATOM 691 C C . GLY A 1 90 ? 4.427 3.177 -19.238 1.00 91.69 90 GLY A C 1
ATOM 692 O O . GLY A 1 90 ? 5.339 2.915 -20.019 1.00 91.69 90 GLY A O 1
ATOM 693 N N . PHE A 1 91 ? 3.143 3.089 -19.611 1.00 91.50 91 PHE A N 1
ATOM 694 C CA . PHE A 1 91 ? 2.749 2.739 -20.985 1.00 91.50 91 PHE A CA 1
ATOM 695 C C . PHE A 1 91 ? 3.004 3.869 -21.989 1.00 91.50 91 PHE A C 1
ATOM 697 O O . PHE A 1 91 ? 3.255 3.590 -23.159 1.00 91.50 91 PHE A O 1
ATOM 704 N N . GLY A 1 92 ? 2.934 5.129 -21.552 1.00 93.12 92 GLY A N 1
ATOM 705 C CA . GLY A 1 92 ? 3.197 6.294 -22.401 1.00 93.12 92 GLY A CA 1
ATOM 706 C C . GLY A 1 92 ? 4.659 6.744 -22.384 1.00 93.12 92 GLY A C 1
ATOM 707 O O . GLY A 1 92 ? 5.147 7.275 -23.378 1.00 93.12 92 GLY A O 1
ATOM 708 N N . ILE A 1 93 ? 5.359 6.535 -21.264 1.00 92.12 93 ILE A N 1
ATOM 709 C CA . ILE A 1 93 ? 6.731 7.001 -21.033 1.00 92.12 93 ILE A CA 1
ATOM 710 C C . ILE A 1 93 ? 7.563 5.849 -20.428 1.00 92.12 93 ILE A C 1
ATOM 712 O O . ILE A 1 93 ? 7.761 5.804 -19.212 1.00 92.12 93 ILE A O 1
ATOM 716 N N . PRO A 1 94 ? 8.088 4.919 -21.253 1.00 81.31 94 PRO A N 1
ATOM 717 C CA . PRO A 1 94 ? 8.777 3.707 -20.779 1.00 81.31 94 PRO A CA 1
ATOM 718 C C . PRO A 1 94 ? 10.065 3.939 -19.967 1.00 81.31 94 PRO A C 1
ATOM 720 O O . PRO A 1 94 ? 10.577 3.007 -19.352 1.00 81.31 94 PRO A O 1
ATOM 723 N N . SER A 1 95 ? 10.593 5.168 -19.962 1.00 82.31 95 SER A N 1
ATOM 724 C CA . SER A 1 95 ? 11.814 5.569 -19.241 1.00 82.31 95 SER A CA 1
ATOM 725 C C . SER A 1 95 ? 11.567 6.718 -18.254 1.00 82.31 95 SER A C 1
ATOM 727 O O . SER A 1 95 ? 12.432 7.567 -18.029 1.00 82.31 95 SER A O 1
ATOM 729 N N . PHE A 1 96 ? 10.358 6.796 -17.693 1.00 79.88 96 PHE A N 1
ATOM 730 C CA . PHE A 1 96 ? 9.975 7.837 -16.738 1.00 79.88 96 PHE A CA 1
ATOM 731 C C . PHE A 1 96 ? 10.901 7.826 -15.506 1.00 79.88 96 PHE A C 1
ATOM 733 O O . PHE A 1 96 ? 11.051 6.798 -14.860 1.00 79.88 96 PHE A O 1
ATOM 740 N N . PHE A 1 97 ? 11.552 8.954 -15.190 1.00 79.12 97 PHE A N 1
ATOM 741 C CA . PHE A 1 97 ? 12.554 9.082 -14.109 1.00 79.12 97 PHE A CA 1
ATOM 742 C C . PHE A 1 97 ? 13.755 8.1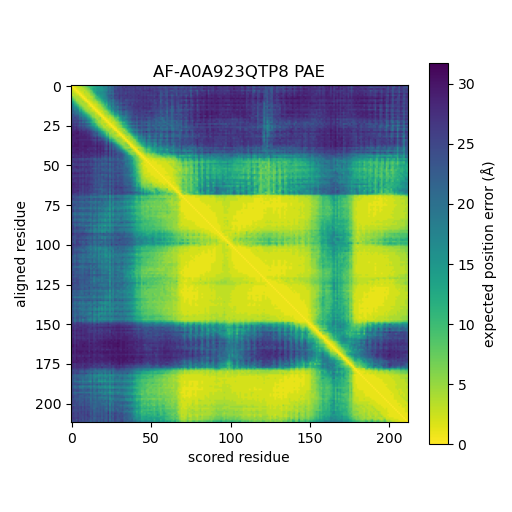16 -14.179 1.00 79.12 97 PHE A C 1
ATOM 744 O O . PHE A 1 97 ? 14.398 7.855 -13.163 1.00 79.12 97 PHE A O 1
ATOM 751 N N . GLY A 1 98 ? 14.084 7.587 -15.361 1.00 72.62 98 GLY A N 1
ATOM 752 C CA . GLY A 1 98 ? 15.142 6.576 -15.480 1.00 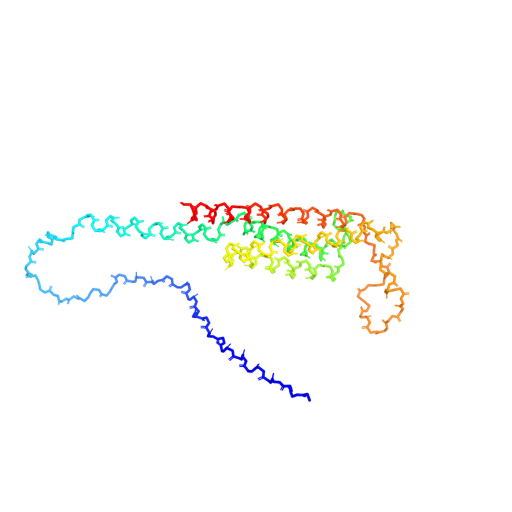72.62 98 GLY A CA 1
ATOM 753 C C . GLY A 1 98 ? 14.765 5.238 -14.832 1.00 72.62 98 GLY A C 1
ATOM 754 O O . GLY A 1 98 ? 15.647 4.474 -14.444 1.00 72.62 98 GLY A O 1
ATOM 755 N N . LEU A 1 99 ? 13.463 4.985 -14.677 1.00 74.19 99 LEU A N 1
ATOM 756 C CA . LEU A 1 99 ? 12.896 3.698 -14.291 1.00 74.19 99 LEU A CA 1
ATOM 757 C C . LEU A 1 99 ? 12.661 2.858 -15.534 1.00 74.19 99 LEU A C 1
ATOM 759 O O . LEU A 1 99 ? 12.210 3.382 -16.560 1.00 74.19 99 LEU A O 1
ATOM 763 N N . HIS A 1 100 ? 12.911 1.558 -15.437 1.00 75.12 100 HIS A N 1
ATOM 764 C CA . HIS A 1 100 ? 12.623 0.650 -16.535 1.00 75.12 100 HIS A CA 1
ATOM 765 C C . HIS A 1 100 ? 11.159 0.176 -16.464 1.00 75.12 100 HIS A C 1
ATOM 767 O O . HIS A 1 100 ? 10.804 -0.819 -15.823 1.00 75.12 100 HIS A O 1
ATOM 773 N N . MET A 1 101 ? 10.267 0.903 -17.140 1.00 80.50 101 MET A N 1
ATOM 774 C CA . MET A 1 101 ? 8.820 0.652 -17.123 1.00 80.50 101 MET A CA 1
ATOM 775 C C . MET A 1 101 ? 8.398 -0.276 -18.273 1.00 80.50 101 MET A C 1
ATOM 777 O O . MET A 1 101 ? 7.745 0.141 -19.232 1.00 80.50 101 MET A O 1
ATOM 781 N N . SER A 1 102 ? 8.771 -1.559 -18.193 1.00 84.88 102 SER A N 1
ATOM 782 C CA . SER A 1 102 ? 8.335 -2.548 -19.190 1.00 84.88 102 SER A CA 1
ATOM 783 C C . SER A 1 102 ? 6.806 -2.736 -19.168 1.00 84.88 102 SER A C 1
ATOM 785 O O . SER A 1 102 ? 6.190 -2.602 -18.106 1.00 84.88 102 SER A O 1
ATOM 787 N N . PRO A 1 103 ? 6.160 -3.111 -20.292 1.00 86.56 103 PRO A N 1
ATOM 788 C CA . PRO A 1 103 ? 4.712 -3.342 -20.318 1.00 86.56 103 PRO A CA 1
ATOM 789 C C . PRO A 1 103 ? 4.243 -4.332 -19.245 1.00 86.56 103 PRO A C 1
ATOM 791 O O . PRO A 1 103 ? 3.222 -4.113 -18.597 1.00 86.56 103 PRO A O 1
ATOM 794 N N . ALA A 1 104 ? 5.021 -5.392 -19.003 1.00 84.38 104 ALA A N 1
ATOM 795 C CA . ALA A 1 104 ? 4.744 -6.363 -17.949 1.00 84.38 104 ALA A CA 1
ATOM 796 C C . ALA A 1 104 ? 4.808 -5.731 -16.547 1.00 84.38 104 ALA A C 1
ATOM 798 O O . ALA A 1 104 ? 3.904 -5.946 -15.738 1.00 84.38 104 ALA A O 1
ATOM 799 N N . ASN A 1 105 ? 5.826 -4.907 -16.273 1.00 86.44 105 ASN A N 1
ATOM 800 C CA . ASN A 1 105 ? 5.953 -4.185 -15.005 1.00 86.44 105 ASN A CA 1
ATOM 801 C C . ASN A 1 105 ? 4.767 -3.229 -14.789 1.00 86.44 105 ASN A C 1
ATOM 803 O O . ASN A 1 105 ? 4.201 -3.152 -13.700 1.00 86.44 105 ASN A O 1
ATOM 807 N N . ASN A 1 106 ? 4.319 -2.561 -15.851 1.00 91.62 106 ASN A N 1
ATOM 808 C CA . ASN A 1 106 ? 3.172 -1.659 -15.803 1.00 91.62 106 ASN A CA 1
ATOM 809 C C . ASN A 1 106 ? 1.875 -2.403 -15.458 1.00 91.62 106 ASN A C 1
ATOM 811 O O . ASN A 1 106 ? 1.123 -1.943 -14.600 1.00 91.62 106 ASN A O 1
ATOM 815 N N . PHE A 1 107 ? 1.634 -3.584 -16.042 1.00 93.06 107 PHE A N 1
ATOM 816 C CA . PHE A 1 107 ? 0.488 -4.424 -15.668 1.00 93.06 107 PHE A CA 1
ATOM 817 C C . PHE A 1 107 ? 0.543 -4.878 -14.207 1.00 93.06 107 PHE A C 1
ATOM 819 O O . PHE A 1 107 ? -0.483 -4.849 -13.522 1.00 93.06 107 PHE A O 1
ATOM 826 N N . ILE A 1 108 ? 1.725 -5.257 -13.713 1.00 93.56 108 ILE A N 1
ATOM 827 C CA . ILE A 1 108 ? 1.915 -5.625 -12.304 1.00 93.56 108 ILE A CA 1
ATOM 828 C C . ILE A 1 108 ? 1.589 -4.432 -11.397 1.00 93.56 108 ILE A C 1
ATOM 830 O O . ILE A 1 108 ? 0.843 -4.599 -10.431 1.00 93.56 108 ILE A O 1
ATOM 834 N N . HIS A 1 109 ? 2.061 -3.225 -11.723 1.00 95.25 109 HIS A N 1
ATOM 835 C CA . HIS A 1 109 ? 1.711 -2.013 -10.981 1.00 95.25 109 HIS A CA 1
ATOM 836 C C . HIS A 1 109 ? 0.203 -1.740 -11.008 1.00 95.25 109 HIS A C 1
ATOM 838 O O . HIS A 1 109 ? -0.393 -1.553 -9.950 1.00 95.25 109 HIS A O 1
ATOM 844 N N . LEU A 1 110 ? -0.452 -1.797 -12.170 1.00 97.44 110 LEU A N 1
ATOM 845 C CA . LEU A 1 110 ? -1.905 -1.613 -12.255 1.00 97.44 110 LEU A CA 1
ATOM 846 C C . LEU A 1 110 ? -2.664 -2.613 -11.376 1.00 97.44 110 LEU A C 1
ATOM 848 O O . LEU A 1 110 ? -3.576 -2.224 -10.643 1.00 97.44 110 LEU A O 1
ATOM 852 N N . PHE A 1 111 ? -2.269 -3.886 -11.413 1.00 97.94 111 PHE A N 1
ATOM 853 C CA . PHE A 1 111 ? -2.903 -4.928 -10.616 1.00 97.94 111 PHE A CA 1
ATOM 854 C C . PHE A 1 111 ? -2.671 -4.722 -9.115 1.00 97.94 111 PHE A C 1
ATOM 856 O O . PHE A 1 111 ? -3.633 -4.634 -8.350 1.00 97.94 111 PHE A O 1
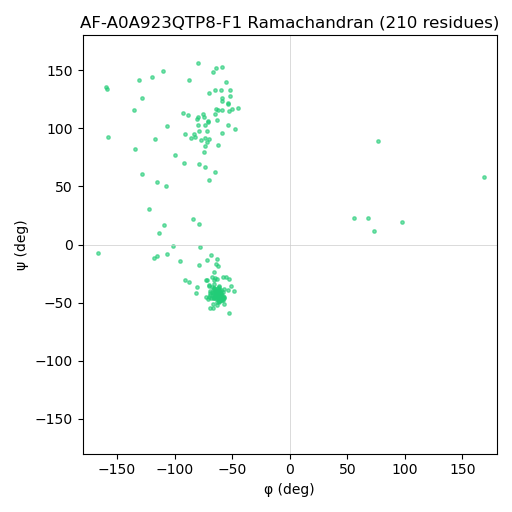ATOM 863 N N . LEU A 1 112 ? -1.414 -4.594 -8.677 1.00 97.50 112 LEU A N 1
ATOM 864 C CA . LEU A 1 112 ? -1.082 -4.419 -7.260 1.00 97.50 112 LEU A CA 1
ATOM 865 C C . LEU A 1 112 ? -1.651 -3.109 -6.703 1.00 97.50 112 LEU A C 1
ATOM 867 O O . LEU A 1 112 ? -2.186 -3.101 -5.593 1.00 97.50 112 LEU A O 1
ATOM 871 N N . GLY A 1 113 ? -1.597 -2.026 -7.479 1.00 98.12 113 GLY A N 1
ATOM 872 C CA . GLY A 1 113 ? -2.189 -0.739 -7.129 1.00 98.12 113 GLY A CA 1
ATOM 873 C C . GLY A 1 113 ? -3.712 -0.815 -7.011 1.00 98.12 113 GLY A C 1
ATOM 874 O O . GLY A 1 113 ? -4.271 -0.328 -6.028 1.00 98.12 113 GLY A O 1
ATOM 875 N N . GLY A 1 114 ? -4.384 -1.504 -7.939 1.00 98.38 114 GLY A N 1
ATOM 876 C CA . GLY A 1 114 ? -5.827 -1.761 -7.886 1.00 98.38 114 GLY A CA 1
ATOM 877 C C . GLY A 1 114 ? -6.244 -2.559 -6.652 1.00 98.38 114 GLY A C 1
ATOM 878 O O . GLY A 1 114 ? -7.186 -2.179 -5.951 1.00 98.38 114 GLY A O 1
ATOM 879 N N . VAL A 1 115 ? -5.509 -3.627 -6.335 1.00 98.38 115 VAL A N 1
ATOM 880 C CA . VAL A 1 115 ? -5.761 -4.437 -5.136 1.00 98.38 115 VAL A CA 1
ATOM 881 C C . VAL A 1 115 ? -5.519 -3.615 -3.865 1.00 98.38 115 VAL A C 1
ATOM 883 O O . VAL A 1 115 ? -6.365 -3.620 -2.969 1.00 98.38 115 VAL A O 1
ATOM 886 N N . ALA A 1 116 ? -4.418 -2.862 -3.781 1.00 98.12 116 ALA A N 1
ATOM 887 C CA . ALA A 1 116 ? -4.142 -1.984 -2.643 1.00 98.12 116 ALA A CA 1
ATOM 888 C C . ALA A 1 116 ? -5.244 -0.926 -2.457 1.00 98.12 116 ALA A C 1
ATOM 890 O O . ALA A 1 116 ? -5.759 -0.766 -1.347 1.00 98.12 116 ALA A O 1
ATOM 891 N N . LEU A 1 117 ? -5.675 -0.276 -3.542 1.00 98.00 117 LEU A N 1
ATOM 892 C CA . LEU A 1 117 ? -6.747 0.718 -3.527 1.00 98.00 117 LEU A CA 1
ATOM 893 C C . LEU A 1 117 ? -8.079 0.112 -3.056 1.00 98.00 117 LEU A C 1
ATOM 895 O O . LEU A 1 117 ? -8.775 0.714 -2.236 1.00 98.00 117 LEU A O 1
ATOM 899 N N . TYR A 1 118 ? -8.412 -1.103 -3.505 1.00 97.50 118 TYR A N 1
ATOM 900 C CA . TYR A 1 118 ? -9.592 -1.833 -3.037 1.00 97.50 118 TYR A CA 1
ATOM 901 C C . TYR A 1 118 ? -9.555 -2.064 -1.520 1.00 97.50 118 TYR A C 1
ATOM 903 O O . TYR A 1 118 ? -10.529 -1.758 -0.823 1.00 97.50 118 TYR A O 1
ATOM 911 N N . PHE A 1 119 ? -8.424 -2.544 -0.989 1.00 97.06 119 PHE A N 1
ATOM 912 C CA . PHE A 1 119 ? -8.264 -2.729 0.455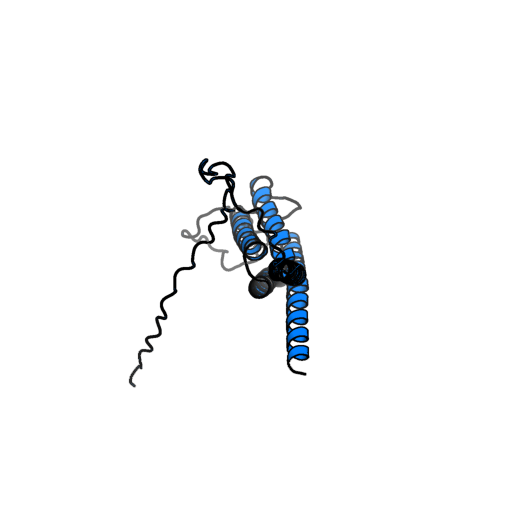 1.00 97.06 119 PHE A CA 1
ATOM 913 C C . PHE A 1 119 ? -8.374 -1.405 1.219 1.00 97.06 119 PHE A C 1
ATOM 915 O O . PHE A 1 119 ? -9.032 -1.364 2.261 1.00 97.06 119 PHE A O 1
ATOM 922 N N . GLY A 1 120 ? -7.812 -0.323 0.680 1.00 95.81 120 GLY A N 1
ATOM 923 C CA . GLY A 1 120 ? -7.904 1.010 1.269 1.00 95.81 120 GLY A CA 1
ATOM 924 C C . GLY A 1 120 ? -9.340 1.525 1.384 1.00 95.81 120 GLY A C 1
ATOM 925 O O . GLY A 1 120 ? -9.742 1.974 2.458 1.00 95.81 120 GLY A O 1
ATOM 926 N N . LEU A 1 121 ? -10.129 1.392 0.313 1.00 94.50 121 LEU A N 1
ATOM 927 C CA . LEU A 1 121 ? -11.458 2.004 0.199 1.00 94.50 121 LEU A CA 1
ATOM 928 C C . LEU A 1 121 ? -12.609 1.163 0.758 1.00 94.50 121 LEU A C 1
ATOM 930 O O . LEU A 1 121 ? -13.629 1.719 1.168 1.00 94.50 121 LEU A O 1
ATOM 934 N N . LYS A 1 122 ? -12.515 -0.169 0.690 1.00 93.81 122 LYS A N 1
ATOM 935 C CA . LYS A 1 122 ? -13.678 -1.052 0.900 1.00 93.81 122 LYS A CA 1
ATOM 936 C C . LYS A 1 122 ? -13.549 -1.986 2.092 1.00 93.81 122 LYS A C 1
ATOM 938 O O . LYS A 1 122 ? -14.542 -2.610 2.460 1.00 93.81 122 LYS A O 1
ATOM 943 N N . THR A 1 123 ? -12.366 -2.110 2.694 1.00 92.38 123 THR A N 1
ATOM 944 C CA . THR A 1 123 ? -12.139 -3.135 3.721 1.00 92.38 123 THR A CA 1
ATOM 945 C C . THR A 1 123 ? -11.977 -2.563 5.129 1.00 92.38 123 THR A C 1
ATOM 947 O O . THR A 1 123 ? -11.478 -1.447 5.289 1.00 92.38 123 THR A O 1
ATOM 950 N N . PRO A 1 124 ? -12.380 -3.317 6.172 1.00 93.06 124 PRO A N 1
ATOM 951 C CA . PRO A 1 124 ? -12.208 -2.888 7.558 1.00 93.06 124 PRO A CA 1
ATOM 952 C C . PRO A 1 124 ? -10.737 -2.642 7.916 1.00 93.06 124 PRO A C 1
ATOM 954 O O . PRO A 1 124 ? -9.849 -3.327 7.401 1.00 93.06 124 PRO A O 1
ATOM 957 N N . SER A 1 125 ? -10.486 -1.762 8.891 1.00 91.94 125 SER A N 1
ATOM 958 C CA . SER A 1 125 ? -9.131 -1.371 9.334 1.00 91.94 125 SER A CA 1
ATOM 959 C C . SER A 1 125 ? -8.169 -2.531 9.601 1.00 91.94 125 SER A C 1
ATOM 961 O O . SER A 1 125 ? -7.001 -2.480 9.211 1.00 91.94 125 SER A O 1
ATOM 963 N N . LYS A 1 126 ? -8.647 -3.621 10.216 1.00 92.81 126 LYS A N 1
ATOM 964 C CA . LYS A 1 126 ? -7.819 -4.811 10.482 1.00 92.81 126 LYS A CA 1
ATOM 965 C C . LYS A 1 126 ? -7.358 -5.498 9.194 1.00 92.81 126 LYS A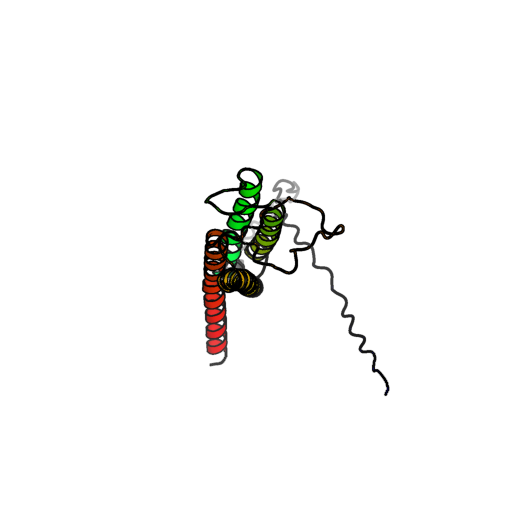 C 1
ATOM 967 O O . LYS A 1 126 ? -6.226 -5.973 9.121 1.00 92.81 126 LYS A O 1
ATOM 972 N N . THR A 1 127 ? -8.225 -5.559 8.185 1.00 95.25 127 THR A N 1
ATOM 973 C CA . THR A 1 127 ? -7.918 -6.157 6.880 1.00 95.25 127 THR A CA 1
ATOM 974 C C . THR A 1 127 ? -6.971 -5.260 6.092 1.00 95.25 127 THR A C 1
ATOM 976 O O . THR A 1 127 ? -5.960 -5.756 5.599 1.00 95.25 127 THR A O 1
ATOM 979 N N . ALA A 1 128 ? -7.222 -3.948 6.062 1.00 96.06 128 ALA A N 1
ATOM 980 C CA . ALA A 1 128 ? -6.324 -2.979 5.434 1.00 96.06 128 ALA A CA 1
ATOM 981 C C . ALA A 1 128 ? -4.926 -2.986 6.075 1.00 96.06 128 ALA A C 1
ATOM 983 O O . ALA A 1 128 ? -3.926 -2.969 5.369 1.00 96.06 128 ALA A O 1
ATOM 984 N N . THR A 1 129 ? -4.836 -3.117 7.403 1.00 96.50 129 THR A N 1
ATOM 985 C CA . THR A 1 129 ? -3.552 -3.244 8.118 1.00 96.50 129 THR A CA 1
ATOM 986 C C . THR A 1 129 ? -2.770 -4.476 7.670 1.00 96.50 129 THR A C 1
ATOM 988 O O . THR A 1 129 ? -1.570 -4.387 7.414 1.00 96.50 129 THR A O 1
ATOM 991 N N . LYS A 1 130 ? -3.436 -5.630 7.542 1.00 97.38 130 LYS A N 1
ATOM 992 C CA . LYS A 1 130 ? -2.793 -6.845 7.021 1.00 97.38 130 LYS A CA 1
ATOM 993 C C . LYS A 1 130 ? -2.349 -6.663 5.572 1.00 97.38 130 LYS A C 1
ATOM 995 O O . LYS A 1 130 ? -1.221 -7.018 5.260 1.00 97.38 130 LYS A O 1
ATOM 1000 N N . ALA A 1 131 ? -3.195 -6.079 4.725 1.00 97.38 131 ALA A N 1
ATOM 1001 C CA . ALA A 1 131 ? -2.854 -5.801 3.334 1.00 97.38 131 ALA A CA 1
ATOM 1002 C C . ALA A 1 131 ? -1.635 -4.872 3.230 1.00 97.38 131 ALA A C 1
ATOM 1004 O O . ALA A 1 131 ? -0.690 -5.198 2.521 1.00 97.38 131 ALA A O 1
ATOM 1005 N N . ALA A 1 132 ? -1.607 -3.773 3.988 1.00 98.00 132 ALA A N 1
ATOM 1006 C CA . ALA A 1 132 ? -0.475 -2.852 4.036 1.00 98.00 132 ALA A CA 1
ATOM 1007 C C . ALA A 1 132 ? 0.815 -3.546 4.505 1.00 98.00 132 ALA A C 1
ATOM 1009 O O . ALA A 1 132 ? 1.858 -3.360 3.886 1.00 98.00 132 ALA A O 1
ATOM 1010 N N . LEU A 1 133 ? 0.752 -4.409 5.531 1.00 98.19 133 LEU A N 1
ATOM 1011 C CA . LEU A 1 133 ? 1.902 -5.237 5.923 1.00 98.19 133 LEU A CA 1
ATOM 1012 C C . LEU A 1 133 ? 2.358 -6.147 4.779 1.00 98.19 133 LEU A C 1
ATOM 1014 O O . LEU A 1 133 ? 3.556 -6.232 4.517 1.00 98.19 133 LEU A O 1
ATOM 1018 N N . THR A 1 134 ? 1.429 -6.816 4.095 1.00 98.12 134 THR A N 1
ATOM 1019 C CA . THR A 1 134 ? 1.749 -7.718 2.983 1.00 98.12 134 THR A CA 1
ATOM 1020 C C . THR A 1 134 ? 2.397 -6.962 1.827 1.00 98.12 134 THR A C 1
ATOM 1022 O O . THR A 1 134 ? 3.488 -7.342 1.415 1.00 98.12 134 THR A O 1
ATOM 1025 N N . PHE A 1 135 ? 1.794 -5.874 1.343 1.00 97.81 135 PHE A N 1
ATOM 1026 C CA . PHE A 1 135 ? 2.362 -5.058 0.266 1.00 97.81 135 PHE A CA 1
ATOM 1027 C C . PHE A 1 135 ? 3.710 -4.464 0.654 1.00 97.81 135 PHE A C 1
ATOM 1029 O O . PHE A 1 135 ? 4.665 -4.588 -0.107 1.00 97.81 135 PHE A O 1
ATOM 1036 N N . GLY A 1 136 ? 3.816 -3.889 1.853 1.00 97.88 136 GLY A N 1
ATOM 1037 C CA . GLY A 1 136 ? 5.076 -3.356 2.356 1.00 97.88 136 GLY A CA 1
ATOM 1038 C C . GLY A 1 136 ? 6.176 -4.417 2.418 1.00 97.88 136 GLY A C 1
ATOM 1039 O O . GLY A 1 136 ? 7.301 -4.162 1.999 1.00 97.88 136 GLY A O 1
ATOM 1040 N N . THR A 1 137 ? 5.843 -5.638 2.848 1.00 98.06 137 THR A N 1
ATOM 1041 C CA . THR A 1 137 ? 6.787 -6.768 2.849 1.00 98.06 137 THR A CA 1
ATOM 1042 C C . THR A 1 137 ? 7.173 -7.184 1.431 1.00 98.06 137 THR A C 1
ATOM 1044 O O . THR A 1 137 ? 8.356 -7.361 1.163 1.00 98.06 137 THR A O 1
ATOM 1047 N N . LEU A 1 138 ? 6.211 -7.311 0.511 1.00 96.50 138 LEU A N 1
ATOM 1048 C CA . LEU A 1 138 ? 6.477 -7.701 -0.878 1.00 96.50 138 LEU A CA 1
ATOM 1049 C C . LEU A 1 138 ? 7.381 -6.685 -1.584 1.00 96.50 138 LEU A C 1
ATOM 1051 O O . LEU A 1 138 ? 8.398 -7.073 -2.151 1.00 96.50 138 LEU A O 1
ATOM 1055 N N . PHE A 1 139 ? 7.065 -5.391 -1.491 1.00 96.06 139 PHE A N 1
ATOM 1056 C CA . PHE A 1 139 ? 7.913 -4.334 -2.045 1.00 96.06 139 PHE A CA 1
ATOM 1057 C C . PHE A 1 139 ? 9.291 -4.297 -1.377 1.00 96.06 139 PHE A C 1
ATOM 1059 O O . PHE A 1 139 ? 10.292 -4.115 -2.064 1.00 96.06 139 PHE A O 1
ATOM 1066 N N . GLY A 1 140 ? 9.362 -4.541 -0.065 1.00 96.75 140 GLY A N 1
ATOM 1067 C CA . GLY A 1 140 ? 10.628 -4.622 0.661 1.00 96.75 140 GLY A CA 1
ATOM 1068 C C . GLY A 1 140 ? 11.498 -5.789 0.196 1.00 96.75 140 GLY A C 1
ATOM 1069 O O . GLY A 1 140 ? 12.696 -5.613 -0.002 1.00 96.75 140 GLY A O 1
ATOM 1070 N N . LEU A 1 141 ? 10.902 -6.961 -0.043 1.00 95.19 141 LEU A N 1
ATOM 1071 C CA . LEU A 1 141 ? 11.606 -8.129 -0.576 1.00 95.19 141 LEU A CA 1
ATOM 1072 C C . LEU A 1 141 ? 12.085 -7.901 -2.011 1.00 95.19 141 LEU A C 1
ATOM 1074 O O . LEU A 1 141 ? 13.217 -8.263 -2.326 1.00 95.19 141 LEU A O 1
ATOM 1078 N N . VAL A 1 142 ? 11.266 -7.279 -2.864 1.00 91.38 142 VAL A N 1
ATOM 1079 C CA . VAL A 1 142 ? 11.666 -6.916 -4.234 1.00 91.38 142 VAL A CA 1
ATOM 1080 C C . VAL A 1 142 ? 12.829 -5.925 -4.210 1.00 91.38 142 VAL A C 1
ATOM 1082 O O . VAL A 1 142 ? 13.820 -6.138 -4.904 1.00 91.38 142 VAL A O 1
ATOM 1085 N N . ALA A 1 143 ? 12.751 -4.888 -3.372 1.00 92.06 143 ALA A N 1
ATOM 1086 C CA . ALA A 1 143 ? 13.829 -3.917 -3.211 1.00 92.06 143 ALA A CA 1
ATOM 1087 C C . ALA A 1 143 ? 15.118 -4.572 -2.703 1.00 92.06 143 ALA A C 1
ATOM 1089 O O . ALA A 1 143 ? 16.180 -4.375 -3.284 1.00 92.06 143 ALA A O 1
ATOM 1090 N N . LEU A 1 144 ? 15.023 -5.393 -1.653 1.00 92.88 144 LEU A N 1
ATOM 1091 C CA . LEU A 1 144 ? 16.166 -6.096 -1.072 1.00 92.88 144 LEU A CA 1
ATOM 1092 C C . LEU A 1 144 ? 16.819 -7.046 -2.081 1.00 92.88 144 LEU A C 1
ATOM 1094 O O . LEU A 1 144 ? 18.034 -7.025 -2.238 1.00 92.88 144 LEU A O 1
ATOM 1098 N N . THR A 1 145 ? 16.020 -7.845 -2.789 1.00 88.12 145 THR A N 1
ATOM 1099 C CA . THR A 1 145 ? 16.513 -8.747 -3.845 1.00 88.12 145 THR A CA 1
ATOM 1100 C C . THR A 1 145 ? 17.214 -7.943 -4.937 1.00 88.12 145 THR A C 1
ATOM 1102 O O . THR A 1 145 ? 18.304 -8.299 -5.371 1.00 88.12 145 THR A O 1
ATOM 1105 N N . GLY A 1 146 ? 16.632 -6.812 -5.319 1.00 83.19 146 GLY A N 1
ATOM 1106 C CA . GLY A 1 146 ? 17.233 -5.876 -6.253 1.00 83.19 146 GLY A CA 1
ATOM 1107 C C . GLY A 1 146 ? 18.589 -5.335 -5.820 1.00 83.19 146 GLY A C 1
ATOM 1108 O O . GLY A 1 146 ? 19.532 -5.347 -6.596 1.00 83.19 146 GLY A O 1
ATOM 1109 N N . PHE A 1 147 ? 18.735 -4.914 -4.566 1.00 84.44 147 PHE A N 1
ATOM 1110 C CA . PHE A 1 147 ? 20.023 -4.425 -4.067 1.00 84.44 147 PHE A CA 1
ATOM 1111 C C . PHE A 1 147 ? 21.066 -5.530 -3.864 1.00 84.44 147 PHE A C 1
ATOM 1113 O O . PHE A 1 147 ? 22.256 -5.259 -3.993 1.00 84.44 147 PHE A O 1
ATOM 1120 N N . LEU A 1 148 ? 20.646 -6.756 -3.535 1.00 85.38 148 LEU A N 1
ATOM 1121 C CA . LEU A 1 148 ? 21.564 -7.876 -3.304 1.00 85.38 148 LEU A CA 1
ATOM 1122 C C . LEU A 1 148 ? 22.052 -8.530 -4.599 1.00 85.38 148 LEU A C 1
ATOM 1124 O O . LEU A 1 148 ? 23.197 -8.972 -4.660 1.00 85.38 148 LEU A O 1
ATOM 1128 N N . PHE A 1 149 ? 21.185 -8.625 -5.606 1.00 81.06 149 PHE A N 1
ATOM 1129 C CA . PHE A 1 149 ? 21.459 -9.358 -6.846 1.00 81.06 149 PHE A CA 1
ATOM 1130 C C . PHE A 1 149 ? 21.511 -8.455 -8.084 1.00 81.06 149 PHE A C 1
ATOM 1132 O O . PHE A 1 149 ? 21.912 -8.905 -9.157 1.00 81.06 149 PHE A O 1
ATOM 1139 N N . GLY A 1 150 ? 21.122 -7.187 -7.955 1.00 68.50 150 GLY A N 1
ATOM 1140 C CA . GLY A 1 150 ? 21.214 -6.189 -9.012 1.00 68.50 150 GLY A CA 1
ATOM 1141 C C . GLY A 1 150 ? 22.657 -5.812 -9.296 1.00 68.50 150 GLY A C 1
ATOM 1142 O O . GLY A 1 150 ? 23.428 -5.494 -8.395 1.00 68.50 150 GLY A O 1
ATOM 1143 N N . SER A 1 151 ? 23.033 -5.839 -10.568 1.00 59.41 151 SER A N 1
ATOM 1144 C CA . SER A 1 151 ? 24.330 -5.366 -11.040 1.00 59.41 151 SER A CA 1
ATOM 1145 C C . SER A 1 151 ? 24.088 -4.393 -12.195 1.00 59.41 151 SER A C 1
ATOM 1147 O O . SER A 1 151 ? 23.369 -4.755 -13.133 1.00 59.41 151 SER A O 1
ATOM 1149 N N . PRO A 1 152 ? 24.633 -3.158 -12.141 1.00 56.94 152 PRO A N 1
ATOM 1150 C CA . PRO A 1 152 ? 24.424 -2.159 -13.185 1.00 56.94 152 PRO A CA 1
ATOM 1151 C C . PRO A 1 152 ? 24.744 -2.723 -14.575 1.00 56.94 152 PRO A C 1
ATOM 1153 O O . PRO A 1 152 ? 25.815 -3.289 -14.779 1.00 56.94 152 PRO A O 1
ATOM 1156 N N . GLY A 1 153 ? 23.811 -2.592 -15.520 1.00 51.78 153 GLY A N 1
ATOM 1157 C CA . GLY A 1 153 ? 23.989 -3.062 -16.900 1.00 51.78 153 GLY A CA 1
ATOM 1158 C C . GLY A 1 153 ? 23.931 -4.584 -17.096 1.00 51.78 153 GLY A C 1
ATOM 1159 O O . GLY A 1 153 ? 24.284 -5.068 -18.169 1.00 51.78 153 GLY A O 1
ATOM 1160 N N . THR A 1 154 ? 23.494 -5.359 -16.097 1.00 50.88 154 THR A N 1
ATOM 1161 C CA . THR A 1 154 ? 23.328 -6.817 -16.228 1.00 50.88 154 THR A CA 1
ATOM 1162 C C . THR A 1 154 ? 21.958 -7.275 -15.735 1.00 50.88 154 THR A C 1
ATOM 1164 O O . THR A 1 154 ? 21.430 -6.785 -14.736 1.00 50.88 154 THR A O 1
ATOM 1167 N N . PHE A 1 155 ? 21.377 -8.244 -16.441 1.00 52.50 155 PHE A N 1
ATOM 1168 C CA . PHE A 1 155 ? 20.115 -8.873 -16.062 1.00 52.50 155 PHE A CA 1
ATOM 1169 C C . PHE A 1 155 ? 20.274 -9.571 -14.704 1.00 52.50 155 PHE A C 1
ATOM 1171 O O . PHE A 1 155 ? 21.026 -10.534 -14.579 1.00 52.50 155 PHE A O 1
ATOM 1178 N N . SER A 1 156 ? 19.556 -9.112 -13.678 1.00 51.59 156 SER A N 1
ATOM 1179 C CA . SER A 1 156 ? 19.752 -9.577 -12.290 1.00 51.59 156 SER A CA 1
ATOM 1180 C C . SER A 1 156 ? 19.128 -10.945 -11.984 1.00 51.59 156 SER A C 1
ATOM 1182 O O . SER A 1 156 ? 19.265 -11.458 -10.878 1.00 51.59 156 SER A O 1
ATOM 1184 N N . MET A 1 157 ? 18.439 -11.555 -12.952 1.00 50.56 157 MET A N 1
ATOM 1185 C CA . MET A 1 157 ? 17.860 -12.893 -12.827 1.00 50.56 157 MET A CA 1
ATOM 1186 C C . MET A 1 157 ? 18.516 -13.842 -13.845 1.00 50.56 157 MET A C 1
ATOM 1188 O O . MET A 1 157 ? 18.016 -13.976 -14.965 1.00 50.56 157 MET A O 1
ATOM 1192 N N . PRO A 1 158 ? 19.613 -14.538 -13.476 1.00 45.94 158 PRO A N 1
ATOM 1193 C CA . PRO A 1 158 ? 20.316 -15.465 -14.371 1.00 45.94 158 PRO A CA 1
ATOM 1194 C C . PRO A 1 158 ? 19.444 -16.647 -14.823 1.00 45.94 158 PRO A C 1
ATOM 1196 O O . PRO A 1 158 ? 19.726 -17.256 -15.852 1.00 45.94 158 PRO A O 1
ATOM 1199 N N . LEU A 1 159 ? 18.340 -16.934 -14.121 1.00 49.91 159 LEU A N 1
ATOM 1200 C CA . LEU A 1 159 ? 17.390 -17.991 -14.479 1.00 49.91 159 LEU A CA 1
ATOM 1201 C C . LEU A 1 159 ? 16.676 -17.760 -15.826 1.00 49.91 159 LEU A C 1
ATOM 1203 O O . LEU A 1 159 ? 16.113 -18.699 -16.377 1.00 49.91 159 LEU A O 1
ATOM 1207 N N . PHE A 1 160 ? 16.708 -16.534 -16.358 1.00 48.88 160 PHE A N 1
ATOM 1208 C CA . PHE A 1 160 ? 16.096 -16.160 -17.639 1.00 48.88 160 PHE A CA 1
ATOM 1209 C C . PHE A 1 160 ? 17.134 -15.865 -18.736 1.00 48.88 160 PHE A C 1
ATOM 1211 O O . PHE A 1 160 ? 16.811 -15.261 -19.754 1.00 48.88 160 PHE A O 1
ATOM 1218 N N . SER A 1 161 ? 18.388 -16.296 -18.556 1.00 46.06 161 SER A N 1
ATOM 1219 C CA . SER A 1 161 ? 19.475 -16.102 -19.534 1.00 46.06 161 SER A CA 1
ATOM 1220 C C . SER A 1 161 ? 19.523 -17.162 -20.653 1.00 46.06 161 SER A C 1
ATOM 1222 O O . SER A 1 161 ? 20.553 -17.345 -21.300 1.00 46.06 161 SER A O 1
ATOM 1224 N N . GLY A 1 162 ? 18.404 -17.848 -20.913 1.00 47.38 162 GLY A N 1
ATOM 1225 C CA . GLY A 1 162 ? 18.238 -18.815 -22.002 1.00 47.38 162 GLY A CA 1
ATOM 1226 C C . GLY A 1 162 ? 17.126 -18.407 -22.973 1.00 47.38 162 GLY A C 1
ATOM 1227 O O . GLY A 1 162 ? 16.107 -17.862 -22.558 1.00 47.38 162 GLY A O 1
ATOM 1228 N N . ASN A 1 163 ? 17.316 -18.692 -24.268 1.00 46.03 163 ASN A N 1
ATOM 1229 C CA . ASN A 1 163 ? 16.269 -18.639 -25.298 1.00 46.03 163 ASN A CA 1
ATOM 1230 C C . ASN A 1 163 ? 15.177 -19.670 -24.944 1.00 46.03 163 ASN A C 1
ATOM 1232 O O . ASN A 1 163 ? 15.238 -20.813 -25.389 1.00 46.03 163 ASN A O 1
ATOM 1236 N N . ASP A 1 164 ? 14.212 -19.299 -24.105 1.00 44.44 164 ASP A N 1
ATOM 1237 C CA . ASP A 1 164 ? 13.048 -20.133 -23.809 1.00 44.44 164 ASP A CA 1
ATOM 1238 C C . ASP A 1 164 ? 11.936 -19.829 -24.834 1.00 44.44 164 ASP A C 1
ATOM 1240 O O . ASP A 1 164 ? 11.379 -18.729 -24.818 1.00 44.44 164 ASP A O 1
ATOM 1244 N N . PRO A 1 165 ? 11.595 -20.766 -25.739 1.00 43.34 165 PRO A N 1
ATOM 1245 C CA . PRO A 1 165 ? 10.543 -20.571 -26.737 1.00 43.34 165 PRO A CA 1
ATOM 1246 C C . PRO A 1 165 ? 9.124 -20.508 -26.140 1.00 43.34 165 PRO A C 1
ATOM 1248 O O . PRO A 1 165 ? 8.186 -20.184 -26.870 1.00 43.34 165 PRO A O 1
ATOM 1251 N N . LEU A 1 166 ? 8.944 -20.810 -24.846 1.00 36.94 166 LEU A N 1
ATOM 1252 C CA . LEU A 1 166 ? 7.665 -20.704 -24.131 1.00 36.94 166 LEU A CA 1
ATOM 1253 C C . LEU A 1 166 ? 7.507 -19.379 -23.371 1.00 36.94 166 LEU A C 1
ATOM 1255 O O . LEU A 1 166 ? 6.388 -19.023 -22.989 1.00 36.94 166 LEU A O 1
ATOM 1259 N N . LEU A 1 167 ? 8.588 -18.617 -23.178 1.00 39.16 167 LEU A N 1
ATOM 1260 C CA . LEU A 1 167 ? 8.503 -17.246 -22.688 1.00 39.16 167 LEU A CA 1
ATOM 1261 C C . LEU A 1 167 ? 8.135 -16.348 -23.865 1.00 39.16 167 LEU A C 1
ATOM 1263 O O . LEU A 1 167 ? 8.942 -16.112 -24.760 1.00 39.16 167 LEU A O 1
ATOM 1267 N N . TRP A 1 168 ? 6.898 -15.850 -23.869 1.00 34.31 168 TRP A N 1
ATOM 1268 C CA . TRP A 1 168 ? 6.440 -14.882 -24.862 1.00 34.31 168 TRP A CA 1
ATOM 1269 C C . TRP A 1 168 ? 7.467 -13.736 -24.939 1.00 34.31 168 TRP A C 1
ATOM 1271 O O . TRP A 1 168 ? 7.671 -13.052 -23.931 1.00 34.31 168 TRP A O 1
ATOM 1281 N N . PRO A 1 169 ? 8.148 -13.524 -26.082 1.00 43.53 169 PRO A N 1
ATOM 1282 C CA . PRO A 1 169 ? 9.229 -12.554 -26.195 1.00 43.53 169 PRO A CA 1
ATOM 1283 C C . PRO A 1 169 ? 8.625 -11.147 -26.221 1.00 43.53 169 PRO A C 1
ATOM 1285 O O . PRO A 1 169 ? 8.428 -10.557 -27.280 1.00 43.53 169 PRO A O 1
ATOM 1288 N N . ILE A 1 170 ? 8.257 -10.626 -25.049 1.00 49.62 170 ILE A N 1
ATOM 1289 C CA . ILE A 1 170 ? 7.611 -9.314 -24.908 1.00 49.62 170 ILE A CA 1
ATOM 1290 C C . ILE A 1 170 ? 8.639 -8.171 -24.999 1.00 49.62 170 ILE A C 1
ATOM 1292 O O . ILE A 1 170 ? 8.263 -7.057 -25.351 1.00 49.62 170 ILE A O 1
ATOM 1296 N N . SER A 1 171 ? 9.943 -8.422 -24.827 1.00 43.84 171 SER A N 1
ATOM 1297 C CA . SER A 1 171 ? 10.987 -7.509 -25.320 1.00 43.84 171 SER A CA 1
ATOM 1298 C C . SER A 1 171 ? 12.342 -8.207 -25.479 1.00 43.84 171 SER A C 1
ATOM 1300 O O . SER A 1 171 ? 12.806 -8.943 -24.611 1.00 43.84 171 SER A O 1
ATOM 1302 N N . ARG A 1 172 ? 13.004 -7.974 -26.618 1.00 42.38 172 ARG A N 1
ATOM 1303 C CA . ARG A 1 172 ? 14.404 -8.357 -26.824 1.00 42.38 172 ARG A CA 1
ATOM 1304 C C . ARG A 1 172 ? 15.298 -7.396 -26.036 1.00 42.38 172 ARG A C 1
ATOM 1306 O O . ARG A 1 172 ? 15.465 -6.256 -26.450 1.00 42.38 172 ARG A O 1
ATOM 1313 N N . GLY A 1 173 ? 15.914 -7.887 -24.963 1.00 46.69 173 GLY A N 1
ATOM 1314 C CA . GLY A 1 173 ? 17.270 -7.465 -24.604 1.00 46.69 173 GLY A CA 1
ATOM 1315 C C . GLY A 1 173 ? 17.474 -6.375 -23.551 1.00 46.69 173 GLY A C 1
ATOM 1316 O O . GLY A 1 173 ? 18.580 -5.845 -23.514 1.00 46.69 173 GLY A O 1
ATOM 1317 N N . SER A 1 174 ? 16.523 -6.045 -22.668 1.00 41.62 174 SER A N 1
ATOM 1318 C CA . SER A 1 174 ? 16.842 -5.186 -21.505 1.00 41.62 174 SER A CA 1
ATOM 1319 C C . SER A 1 174 ? 15.834 -5.364 -20.363 1.00 41.62 174 SER A C 1
ATOM 1321 O O . SER A 1 174 ? 14.816 -4.694 -20.331 1.00 41.62 174 SER A O 1
ATOM 1323 N N . PHE A 1 175 ? 16.097 -6.259 -19.412 1.00 44.84 175 PHE A N 1
ATOM 1324 C CA . PHE A 1 175 ? 15.607 -6.092 -18.042 1.00 44.84 175 PHE A CA 1
ATOM 1325 C C . PHE A 1 175 ? 16.796 -5.537 -17.268 1.00 44.84 175 PHE A C 1
ATOM 1327 O O . PHE A 1 175 ? 17.515 -6.263 -16.583 1.00 44.84 175 PHE A O 1
ATOM 1334 N N . GLU A 1 176 ? 17.052 -4.247 -17.465 1.00 49.06 176 GLU A N 1
ATOM 1335 C CA . GLU A 1 176 ? 17.939 -3.502 -16.587 1.00 49.06 176 GLU A CA 1
ATOM 1336 C C . GLU A 1 176 ? 17.121 -3.167 -15.348 1.00 49.06 176 GLU A C 1
ATOM 1338 O O . GLU A 1 176 ? 16.309 -2.246 -15.347 1.00 49.06 176 GLU A O 1
ATOM 1343 N N . LEU A 1 177 ? 17.276 -3.975 -14.305 1.00 53.22 177 LEU A N 1
ATOM 1344 C CA . LEU A 1 177 ? 16.796 -3.619 -12.981 1.00 53.22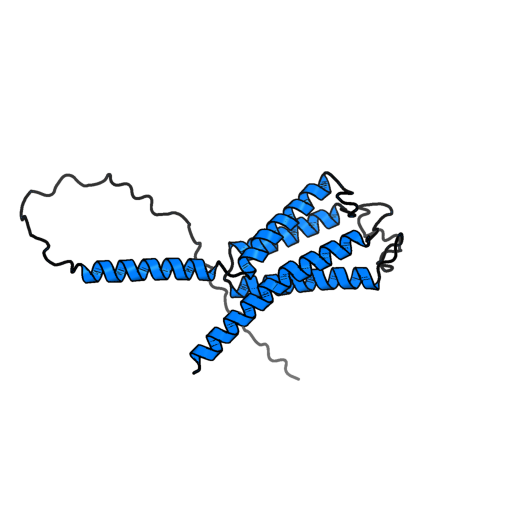 177 LEU A CA 1
ATOM 1345 C C . LEU A 1 177 ? 17.735 -2.520 -12.471 1.00 53.22 177 LEU A C 1
ATOM 1347 O O . LEU A 1 177 ? 18.808 -2.785 -11.927 1.00 53.22 177 LEU A O 1
ATOM 1351 N N . GLY A 1 178 ? 17.390 -1.272 -12.787 1.00 55.50 178 GLY A N 1
ATOM 1352 C CA . GLY A 1 178 ? 18.171 -0.113 -12.392 1.00 55.50 178 GLY A CA 1
ATOM 1353 C C . GLY A 1 178 ? 18.129 0.062 -10.877 1.00 55.50 178 GLY A C 1
ATOM 1354 O O . GLY A 1 178 ? 17.122 -0.217 -10.226 1.00 55.50 178 GLY A O 1
ATOM 1355 N N . ALA A 1 179 ? 19.206 0.598 -10.295 1.00 67.62 179 ALA A N 1
ATOM 1356 C CA . ALA A 1 179 ? 19.212 0.991 -8.884 1.00 67.62 179 ALA A CA 1
ATOM 1357 C C . ALA A 1 179 ? 18.025 1.921 -8.538 1.00 67.62 179 ALA A C 1
ATOM 1359 O O . ALA A 1 179 ? 17.512 1.881 -7.421 1.00 67.62 179 ALA A O 1
ATOM 1360 N N . SER A 1 180 ? 17.552 2.712 -9.509 1.00 74.38 180 SER A N 1
ATOM 1361 C CA . SER A 1 180 ? 16.376 3.582 -9.417 1.00 74.38 180 SER A CA 1
ATOM 1362 C C . SER A 1 180 ? 15.078 2.821 -9.105 1.00 74.38 180 SER A C 1
ATOM 1364 O O . SER A 1 180 ? 14.351 3.224 -8.193 1.00 74.38 180 SER A O 1
ATOM 1366 N N . ASP A 1 181 ? 14.806 1.698 -9.776 1.00 79.50 181 ASP A N 1
ATOM 1367 C CA . ASP A 1 181 ? 13.596 0.892 -9.555 1.00 79.50 181 ASP A CA 1
ATOM 1368 C C . ASP A 1 181 ? 13.561 0.313 -8.130 1.00 79.50 181 ASP A C 1
ATOM 1370 O O . ASP A 1 181 ? 12.541 0.353 -7.433 1.00 79.50 181 ASP A O 1
ATOM 1374 N N . HIS A 1 182 ? 14.709 -0.153 -7.634 1.00 87.31 182 HIS A N 1
ATOM 1375 C CA . HIS A 1 182 ? 14.828 -0.714 -6.285 1.00 87.31 182 HIS A CA 1
ATOM 1376 C C . HIS A 1 182 ? 14.689 0.334 -5.185 1.00 87.31 182 HIS A C 1
ATOM 1378 O O . HIS A 1 182 ? 14.071 0.053 -4.154 1.00 87.31 182 HIS A O 1
ATOM 1384 N N . VAL A 1 183 ? 15.195 1.550 -5.415 1.00 89.00 183 VAL A N 1
ATOM 1385 C CA . VAL A 1 183 ? 14.970 2.682 -4.507 1.00 89.00 183 VAL A CA 1
ATOM 1386 C C . VAL A 1 183 ? 13.474 2.964 -4.381 1.00 89.00 183 VAL A C 1
ATOM 1388 O O . VAL A 1 183 ? 12.976 3.085 -3.262 1.00 89.00 183 VAL A O 1
ATOM 1391 N N . ILE A 1 184 ? 12.724 2.999 -5.486 1.00 91.38 184 ILE A N 1
ATOM 1392 C CA . ILE A 1 184 ? 11.275 3.243 -5.424 1.00 91.38 184 ILE A CA 1
ATOM 1393 C C . ILE A 1 184 ? 10.548 2.115 -4.696 1.00 91.38 184 ILE A C 1
ATOM 1395 O O . ILE A 1 184 ? 9.703 2.391 -3.841 1.00 91.38 184 ILE A O 1
ATOM 1399 N N . HIS A 1 185 ? 10.890 0.854 -4.960 1.00 93.94 185 HIS A N 1
ATOM 1400 C CA . HIS A 1 185 ? 10.303 -0.262 -4.219 1.00 93.94 185 HIS A CA 1
ATOM 1401 C C . HIS A 1 185 ? 10.619 -0.190 -2.716 1.00 93.94 185 HIS A C 1
ATOM 1403 O O . HIS A 1 185 ? 9.731 -0.445 -1.902 1.00 93.94 185 HIS A O 1
ATOM 1409 N N . ALA A 1 186 ? 11.825 0.234 -2.326 1.00 95.25 186 ALA A N 1
ATOM 1410 C CA . ALA A 1 186 ? 12.170 0.447 -0.920 1.00 95.25 186 ALA A CA 1
ATOM 1411 C C . ALA A 1 186 ? 11.332 1.571 -0.290 1.00 95.25 186 ALA A C 1
ATOM 1413 O O . ALA A 1 186 ? 10.818 1.417 0.821 1.00 95.25 186 ALA A O 1
ATOM 1414 N N . LEU A 1 187 ? 11.135 2.681 -1.008 1.00 95.69 187 LEU A N 1
ATOM 1415 C CA . LEU A 1 187 ? 10.292 3.787 -0.548 1.00 95.69 187 LEU A CA 1
ATOM 1416 C C . LEU A 1 187 ? 8.830 3.353 -0.385 1.00 95.69 187 LEU A C 1
ATOM 1418 O O . LEU A 1 187 ? 8.216 3.649 0.642 1.00 95.69 187 LEU A O 1
ATOM 1422 N N . LEU A 1 188 ? 8.287 2.599 -1.346 1.00 96.50 188 LEU A N 1
ATOM 1423 C CA . LEU A 1 188 ? 6.944 2.021 -1.246 1.00 96.50 188 LEU A CA 1
ATOM 1424 C C . LEU A 1 188 ? 6.835 1.062 -0.056 1.00 96.50 188 LEU A C 1
ATOM 1426 O O . LEU A 1 188 ? 5.851 1.120 0.684 1.00 96.50 188 LEU A O 1
ATOM 1430 N N . ALA A 1 189 ? 7.850 0.225 0.178 1.00 97.62 189 ALA A N 1
ATOM 1431 C CA . ALA A 1 189 ? 7.891 -0.681 1.322 1.00 97.62 189 ALA A CA 1
ATOM 1432 C C . ALA A 1 189 ? 7.755 0.081 2.646 1.00 97.62 189 ALA A C 1
ATOM 1434 O O . ALA A 1 189 ? 6.878 -0.224 3.456 1.00 97.62 189 ALA A O 1
ATOM 1435 N N . ILE A 1 190 ? 8.570 1.120 2.838 1.00 98.06 190 ILE A N 1
ATOM 1436 C CA . ILE A 1 190 ? 8.542 1.968 4.036 1.00 98.06 190 ILE A CA 1
ATOM 1437 C C . ILE A 1 190 ? 7.181 2.662 4.178 1.00 98.06 190 ILE A C 1
ATOM 1439 O O . ILE A 1 190 ? 6.580 2.631 5.257 1.00 98.06 190 ILE A O 1
ATOM 1443 N N . ALA A 1 191 ? 6.667 3.236 3.086 1.00 97.81 191 ALA A N 1
ATOM 1444 C CA . ALA A 1 191 ? 5.402 3.963 3.071 1.00 97.81 191 ALA A CA 1
ATOM 1445 C C . ALA A 1 191 ? 4.191 3.077 3.418 1.00 97.81 191 ALA A C 1
ATOM 1447 O O . ALA A 1 191 ? 3.232 3.564 4.015 1.00 97.81 191 ALA A O 1
ATOM 1448 N N . PHE A 1 192 ? 4.237 1.780 3.103 1.00 98.12 192 PHE A N 1
ATOM 1449 C CA . PHE A 1 192 ? 3.225 0.813 3.536 1.00 98.12 192 PHE A CA 1
ATOM 1450 C C . PHE A 1 192 ? 3.448 0.309 4.969 1.00 98.12 192 PHE A C 1
ATOM 1452 O O . PHE A 1 192 ? 2.487 0.184 5.732 1.00 98.12 192 PHE A O 1
ATOM 1459 N N . LEU A 1 193 ? 4.694 0.014 5.357 1.00 98.12 193 LEU A N 1
ATOM 1460 C CA . LEU A 1 193 ? 5.002 -0.618 6.643 1.00 98.12 193 LEU A CA 1
ATOM 1461 C C . LEU A 1 193 ? 4.758 0.313 7.834 1.00 98.12 193 LEU A C 1
ATOM 1463 O O . LEU A 1 193 ? 4.130 -0.119 8.802 1.00 98.12 193 LEU A O 1
ATOM 1467 N N . ILE A 1 194 ? 5.200 1.575 7.775 1.00 97.94 194 ILE A N 1
ATOM 1468 C CA . ILE A 1 194 ? 5.033 2.541 8.879 1.00 97.94 194 ILE A CA 1
ATOM 1469 C C . ILE A 1 194 ? 3.561 2.644 9.335 1.00 97.94 194 ILE A C 1
ATOM 1471 O O . ILE A 1 194 ? 3.277 2.327 10.495 1.00 97.94 194 ILE A O 1
ATOM 1475 N N . PRO A 1 195 ? 2.594 3.012 8.469 1.00 96.56 195 PRO A N 1
ATOM 1476 C CA . PRO A 1 195 ? 1.194 3.145 8.877 1.00 96.56 195 PRO A CA 1
ATOM 1477 C C . PRO A 1 195 ? 0.572 1.813 9.309 1.00 96.56 195 PRO A C 1
ATOM 1479 O O . PRO A 1 195 ? -0.315 1.797 10.171 1.00 96.56 195 PRO A O 1
ATOM 1482 N N . ALA A 1 196 ? 1.040 0.690 8.761 1.00 96.69 196 ALA A N 1
ATOM 1483 C CA . ALA A 1 196 ? 0.574 -0.628 9.163 1.00 96.69 196 ALA A CA 1
ATOM 1484 C C . ALA A 1 196 ? 1.034 -0.993 10.586 1.00 96.69 196 ALA A C 1
ATOM 1486 O O . ALA A 1 196 ? 0.227 -1.453 11.401 1.00 96.69 196 ALA A O 1
ATOM 1487 N N . PHE A 1 197 ? 2.298 -0.725 10.930 1.00 97.12 197 PHE A N 1
ATOM 1488 C CA . PHE A 1 197 ? 2.807 -0.904 12.292 1.00 97.12 197 PHE A CA 1
ATOM 1489 C C . PHE A 1 197 ? 2.121 0.038 13.284 1.00 97.12 197 PHE A C 1
ATOM 1491 O O . PHE A 1 197 ? 1.690 -0.424 14.343 1.00 97.12 197 PHE A O 1
ATOM 1498 N N . SER A 1 198 ? 1.930 1.314 12.935 1.00 95.88 198 SER A N 1
ATOM 1499 C CA . SER A 1 198 ? 1.188 2.266 13.775 1.00 95.88 198 SER A CA 1
ATOM 1500 C C . SER A 1 198 ? -0.243 1.795 14.053 1.00 95.88 198 SER A C 1
ATOM 1502 O O . SER A 1 198 ? -0.688 1.820 15.202 1.00 95.88 198 SER A O 1
ATOM 1504 N N . SER A 1 199 ? -0.946 1.297 13.029 1.00 94.25 199 SER A N 1
ATOM 1505 C CA . SER A 1 199 ? -2.308 0.758 13.177 1.00 94.25 199 SER A CA 1
ATOM 1506 C C . SER A 1 199 ? -2.325 -0.469 14.097 1.00 94.25 199 SER A C 1
ATOM 1508 O O . SER A 1 199 ? -3.147 -0.561 15.007 1.00 94.25 199 SER A O 1
ATOM 1510 N N . ARG A 1 200 ? -1.349 -1.374 13.944 1.00 94.12 200 ARG A N 1
ATOM 1511 C CA . ARG A 1 200 ? -1.220 -2.574 14.784 1.00 94.12 200 ARG A CA 1
ATOM 1512 C C . ARG A 1 200 ? -0.905 -2.256 16.249 1.00 94.12 200 ARG A C 1
ATOM 1514 O O . ARG A 1 200 ? -1.393 -2.957 17.132 1.00 94.12 200 ARG A O 1
ATOM 1521 N N . MET A 1 201 ? -0.081 -1.241 16.518 1.00 93.56 201 MET A N 1
ATOM 1522 C CA . MET A 1 201 ? 0.235 -0.820 17.890 1.00 93.56 201 MET A CA 1
ATOM 1523 C C . MET A 1 201 ? -0.991 -0.234 18.591 1.00 93.56 201 MET A C 1
ATOM 1525 O O . MET A 1 201 ? -1.275 -0.610 19.727 1.00 93.56 201 MET A O 1
ATOM 1529 N N . LYS A 1 202 ? -1.763 0.612 17.896 1.00 91.75 202 LYS A N 1
ATOM 1530 C CA . LYS A 1 202 ? -3.010 1.178 18.431 1.00 91.75 202 LYS A CA 1
ATOM 1531 C C . LYS A 1 202 ? -3.998 0.083 18.842 1.00 91.75 202 LYS A C 1
ATOM 1533 O O . LYS A 1 202 ? -4.525 0.125 19.949 1.00 91.75 202 LYS A O 1
ATOM 1538 N N . ASP A 1 203 ? -4.184 -0.924 17.991 1.00 88.88 203 ASP A N 1
ATOM 1539 C CA . ASP A 1 203 ? -5.077 -2.052 18.277 1.00 88.88 203 ASP A CA 1
ATOM 1540 C C . ASP A 1 203 ? -4.644 -2.856 19.515 1.00 88.88 203 ASP A C 1
ATOM 1542 O O . ASP A 1 203 ? -5.493 -3.321 20.274 1.00 88.88 203 ASP A O 1
ATOM 1546 N N . ARG A 1 204 ? -3.332 -3.022 19.734 1.00 91.81 204 ARG A N 1
ATOM 1547 C CA . ARG A 1 204 ? -2.797 -3.730 20.909 1.00 91.81 204 ARG A CA 1
ATOM 1548 C C . ARG A 1 204 ? -3.016 -2.955 22.203 1.00 91.81 204 ARG A C 1
ATOM 1550 O O . ARG A 1 204 ? -3.400 -3.563 23.196 1.00 91.81 204 ARG A O 1
ATOM 1557 N N . ASN A 1 205 ? -2.807 -1.639 22.186 1.00 93.38 205 ASN A N 1
ATOM 1558 C CA . ASN A 1 205 ? -3.008 -0.802 23.371 1.00 93.38 205 ASN A CA 1
ATOM 1559 C C . ASN A 1 205 ? -4.478 -0.816 23.809 1.00 93.38 205 ASN A C 1
ATOM 1561 O O . ASN A 1 205 ? -4.764 -1.053 24.975 1.00 93.38 205 ASN A O 1
ATOM 1565 N N . LEU A 1 206 ? -5.408 -0.697 22.853 1.00 88.38 206 LEU A N 1
ATOM 1566 C CA . LEU A 1 206 ? -6.844 -0.786 23.138 1.00 88.38 206 LEU A CA 1
ATOM 1567 C C . LEU A 1 206 ? -7.251 -2.146 23.729 1.00 88.38 206 LEU A C 1
ATOM 1569 O O . LEU A 1 206 ? -8.137 -2.208 24.575 1.00 88.38 206 LEU A O 1
ATOM 1573 N N . GLN A 1 207 ? -6.616 -3.239 23.294 1.00 90.94 207 GLN A N 1
ATOM 1574 C CA . GLN A 1 207 ? -6.854 -4.563 23.876 1.00 90.94 207 GLN A CA 1
ATOM 1575 C C . GLN A 1 207 ? -6.303 -4.676 25.298 1.00 90.94 207 GLN A C 1
ATOM 1577 O O . GLN A 1 207 ? -6.967 -5.263 26.145 1.00 90.94 207 GLN A O 1
ATOM 1582 N N . ALA A 1 208 ? -5.121 -4.115 25.564 1.00 92.56 208 ALA A N 1
ATOM 1583 C CA . ALA A 1 208 ? -4.523 -4.129 26.895 1.00 92.56 208 ALA A CA 1
ATOM 1584 C C . ALA A 1 208 ? -5.379 -3.351 27.910 1.00 92.56 208 ALA A C 1
ATOM 1586 O O . ALA A 1 208 ? -5.615 -3.851 29.010 1.00 92.56 208 ALA A O 1
ATOM 1587 N N . ASP A 1 209 ? -5.900 -2.185 27.521 1.00 92.00 209 ASP A N 1
ATOM 1588 C CA . ASP A 1 209 ? -6.768 -1.366 28.377 1.00 92.00 209 ASP A CA 1
ATOM 1589 C C . ASP A 1 209 ? -8.108 -2.052 28.674 1.00 92.00 209 ASP A C 1
ATOM 1591 O O . ASP A 1 209 ? -8.618 -1.941 29.780 1.00 92.00 209 ASP A O 1
ATOM 1595 N N . ALA A 1 210 ? -8.654 -2.822 27.726 1.00 90.06 210 ALA A N 1
ATOM 1596 C CA . ALA A 1 210 ? -9.900 -3.568 27.923 1.00 90.06 210 ALA A CA 1
ATOM 1597 C C . ALA A 1 210 ? -9.768 -4.776 28.871 1.00 90.06 210 ALA A C 1
ATOM 1599 O O . ALA A 1 210 ? -10.777 -5.356 29.266 1.00 90.06 210 ALA A O 1
ATOM 1600 N N . THR A 1 211 ? -8.538 -5.190 29.190 1.00 95.00 211 THR A N 1
ATOM 1601 C CA . THR A 1 211 ? -8.257 -6.318 30.097 1.00 95.00 211 THR A CA 1
ATOM 1602 C C . THR A 1 211 ? -7.860 -5.893 31.513 1.00 95.00 211 THR A C 1
ATOM 1604 O O . THR A 1 211 ? -7.607 -6.767 32.341 1.00 95.00 211 THR A O 1
ATOM 1607 N N . ARG A 1 212 ? -7.775 -4.586 31.783 1.00 88.44 212 ARG A N 1
ATOM 1608 C CA . ARG A 1 212 ? -7.492 -4.012 33.107 1.00 88.44 212 ARG A CA 1
ATOM 1609 C C . ARG A 1 212 ? -8.785 -3.618 33.805 1.00 88.44 212 ARG A C 1
ATOM 1611 O O . ARG A 1 212 ? -8.818 -3.774 35.042 1.00 88.44 212 ARG A O 1
#

Solvent-accessible surface area (backbone atoms only — not comparable to full-atom values): 1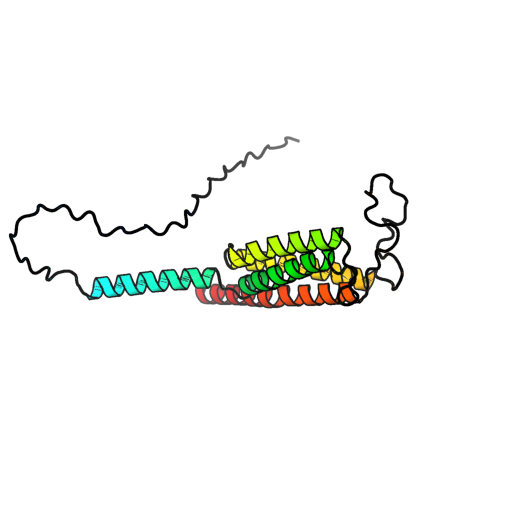2137 Å² total; per-residue (Å²): 137,86,84,81,81,80,88,75,85,74,81,78,77,80,78,82,78,82,74,89,63,76,81,81,79,72,89,77,80,73,76,91,81,77,80,95,73,78,94,68,77,80,83,72,77,55,66,68,56,58,50,51,52,50,54,48,53,55,48,53,54,49,51,54,50,54,44,43,62,32,56,14,10,51,38,22,31,54,51,9,51,49,33,28,48,51,16,57,46,20,74,80,38,45,57,56,94,67,26,70,32,44,73,68,55,20,50,50,30,35,51,54,11,48,52,32,25,47,33,13,74,75,35,51,34,72,56,10,24,51,49,19,41,49,51,12,49,52,29,35,50,54,14,50,50,37,69,75,49,41,40,92,93,36,64,53,57,71,93,67,78,60,95,52,91,84,55,78,83,84,68,93,85,74,63,52,61,39,73,57,47,27,51,51,27,38,52,51,9,50,60,25,33,54,33,12,52,54,46,53,51,54,57,49,51,57,52,54,62,74,73,109